Protein AF-A0A399ENE9-F1 (afdb_monomer_lite)

Organism: NCBI:txid1408545

pLDDT: mean 78.18, std 17.17, range [30.27, 96.94]

Secondary structure (DSSP, 8-state):
---------EEEE-HHHHHHHHHHHHHHHHHHH-THHHHHHHHHTHHHHHHHIIIIIT-SS-SSHHHHHHHHHSS---STHHHHHHHHHHHHHHHHHHTT--SHHHHHHHHHHHHHHHH-S---SS------TTGGGTT--------PPP-TTTS-HHHHHHHHHHHHHHHHHHHHHHHHHHHHHTT-EEEE--TTHHHHHHHHHIIIII---HHHHHHHTT--S-HHHHHHHHHHHHHHHTPPPPPPP-S----

Radius of gyration: 25.2 Å; chains: 1; bounding box: 56×44×81 Å

Foldseek 3Di:
DDPPPPDQDWDWADLVRVLLVLVLLLQQLCVVQPLVLLVLLVVFQLVLVVVCVVVVNPPDQPLFPVSLVCVLVVVPDPDPSNVSSVSNVVRLCVSCVQQLNNDRVSSSQSSVQSVVCVVPVDDPSGRPSPPDPPPVVQLPPPQDQDADDDDCVVDPPVRSVVVSVVSVVVSVVVSVVVSVVSSVVVVIDTDGDDPCSSVLSNLQSCCRGVVAQLVCSCVVVVDPDDSVVSVVSNVVSCVSNVGDTRDRDPDDPDD

Structure (mmCIF, N/CA/C/O backbone):
data_AF-A0A399ENE9-F1
#
_entry.id   AF-A0A399ENE9-F1
#
loop_
_atom_site.group_PDB
_atom_site.id
_atom_site.type_symbol
_atom_site.label_atom_id
_atom_site.label_alt_id
_atom_site.label_comp_id
_atom_site.label_asym_id
_atom_site.label_entity_id
_atom_site.label_seq_id
_atom_site.pdbx_PDB_ins_code
_atom_site.Cartn_x
_atom_site.Cartn_y
_atom_site.Cartn_z
_atom_site.occupancy
_atom_site.B_iso_or_equiv
_atom_site.auth_seq_id
_atom_site.auth_comp_id
_atom_site.auth_asym_id
_atom_site.auth_atom_id
_atom_site.pdbx_PDB_model_num
ATOM 1 N N . MET A 1 1 ? -15.897 9.174 38.036 1.00 35.62 1 MET A N 1
ATOM 2 C CA . MET A 1 1 ? -15.958 8.832 36.597 1.00 35.62 1 MET A CA 1
ATOM 3 C C . MET A 1 1 ? -15.229 9.908 35.808 1.00 35.62 1 MET A C 1
ATOM 5 O O . MET A 1 1 ? -15.828 10.887 35.384 1.00 35.62 1 MET A O 1
ATOM 9 N N . THR A 1 2 ? -13.914 9.778 35.685 1.00 31.39 2 THR A N 1
ATOM 10 C CA . THR A 1 2 ? -13.073 10.656 34.869 1.00 31.39 2 THR A CA 1
ATOM 11 C C . THR A 1 2 ? -13.193 10.212 33.415 1.00 31.39 2 THR A C 1
ATOM 13 O O . THR A 1 2 ? -12.829 9.092 33.069 1.00 31.39 2 THR A O 1
ATOM 16 N N . ARG A 1 3 ? -13.761 11.073 32.562 1.00 30.27 3 ARG A N 1
ATOM 17 C CA . ARG A 1 3 ? -13.701 10.910 31.106 1.00 30.27 3 ARG A CA 1
ATOM 18 C C . ARG A 1 3 ? -12.241 11.060 30.691 1.00 30.27 3 ARG A C 1
ATOM 20 O O . ARG A 1 3 ? -11.749 12.179 30.576 1.00 30.27 3 ARG A O 1
ATOM 27 N N . THR A 1 4 ? -11.554 9.946 30.479 1.00 35.44 4 THR A N 1
ATOM 28 C CA . THR A 1 4 ? -10.280 9.923 29.763 1.00 35.44 4 THR A CA 1
ATOM 29 C C . THR A 1 4 ? -10.587 10.330 28.326 1.00 35.44 4 THR A C 1
ATOM 31 O O . THR A 1 4 ? -11.070 9.530 27.526 1.00 35.44 4 THR A O 1
ATOM 34 N N . GLY A 1 5 ? -10.430 11.618 28.023 1.00 32.81 5 GLY A N 1
ATOM 35 C CA . GLY A 1 5 ? -10.500 12.106 26.655 1.00 32.81 5 GLY A CA 1
ATOM 36 C C . GLY A 1 5 ? -9.392 11.423 25.871 1.00 32.81 5 GLY A C 1
ATOM 37 O O . GLY A 1 5 ? -8.219 11.689 26.116 1.00 32.81 5 GLY A O 1
ATOM 38 N N . PHE A 1 6 ? -9.754 10.509 24.972 1.00 35.31 6 PHE A N 1
ATOM 39 C CA . PHE A 1 6 ? -8.814 9.963 24.004 1.00 35.31 6 PHE A CA 1
ATOM 40 C C . PHE A 1 6 ? -8.241 11.142 23.215 1.00 35.31 6 PHE A C 1
ATOM 42 O O . PHE A 1 6 ? -8.937 11.751 22.401 1.00 35.31 6 PHE A O 1
ATOM 49 N N . GLN A 1 7 ? -6.987 11.503 23.498 1.00 39.53 7 GLN A N 1
ATOM 50 C CA . GLN A 1 7 ? -6.256 12.455 22.678 1.00 39.53 7 GLN A CA 1
ATOM 51 C C . GLN A 1 7 ? -6.223 11.893 21.261 1.00 39.53 7 GLN A C 1
ATOM 53 O O . GLN A 1 7 ? -5.762 10.776 21.016 1.00 39.53 7 GLN A O 1
ATOM 58 N N . LYS A 1 8 ? -6.781 12.660 20.327 1.00 44.75 8 LYS A N 1
ATOM 59 C CA . LYS A 1 8 ? -6.751 12.348 18.906 1.00 44.75 8 LYS A CA 1
ATOM 60 C C . LYS A 1 8 ? -5.281 12.325 18.489 1.00 44.75 8 LYS A C 1
ATOM 62 O O . LYS A 1 8 ? -4.649 13.372 18.421 1.00 44.75 8 LYS A O 1
ATOM 67 N N . VAL A 1 9 ? -4.729 11.134 18.273 1.00 50.59 9 VAL A N 1
ATOM 68 C CA . VAL A 1 9 ? -3.363 10.985 17.763 1.00 50.59 9 VAL A CA 1
ATOM 69 C C . VAL A 1 9 ? -3.364 11.481 16.320 1.00 50.59 9 VAL A C 1
ATOM 71 O O . VAL A 1 9 ? -4.002 10.876 15.453 1.00 50.59 9 VAL A O 1
ATOM 74 N N . LEU A 1 10 ? -2.708 12.617 16.095 1.00 55.81 10 LEU A N 1
ATOM 75 C CA . LEU A 1 10 ? -2.522 13.226 14.783 1.00 55.81 10 LEU A CA 1
ATOM 76 C C . LEU A 1 10 ? -1.146 12.830 14.251 1.00 55.81 10 LEU A C 1
ATOM 78 O O . LEU A 1 10 ? -0.161 12.848 14.988 1.00 55.81 10 LEU A O 1
ATOM 82 N N . LEU A 1 11 ? -1.095 12.432 12.984 1.00 64.19 11 LEU A N 1
ATOM 83 C CA . LEU A 1 11 ? 0.145 12.090 12.292 1.00 64.19 11 LEU A CA 1
ATOM 84 C C . LEU A 1 11 ? 0.458 13.187 11.280 1.00 64.19 11 LEU A C 1
ATOM 86 O O . LEU A 1 11 ? -0.435 13.612 10.555 1.00 64.19 11 LEU A O 1
ATOM 90 N N . LEU A 1 12 ? 1.714 13.621 11.213 1.00 63.16 12 LEU A N 1
ATOM 91 C CA . LEU A 1 12 ? 2.173 14.567 10.197 1.00 63.16 12 LEU A CA 1
ATOM 92 C C . LEU A 1 12 ? 2.539 13.793 8.929 1.00 63.16 12 LEU A C 1
ATOM 94 O O . LEU A 1 12 ? 3.400 12.912 8.975 1.00 63.16 12 LEU A O 1
ATOM 98 N N . ARG A 1 13 ? 1.857 14.075 7.815 1.00 66.00 13 ARG A N 1
ATOM 99 C CA . ARG A 1 13 ? 2.072 13.400 6.522 1.00 66.00 13 ARG A CA 1
ATOM 100 C C . ARG A 1 13 ? 1.979 14.390 5.365 1.00 66.00 13 ARG A C 1
ATOM 102 O O . ARG A 1 13 ? 1.155 15.303 5.404 1.00 66.00 13 ARG A O 1
ATOM 109 N N . SER A 1 14 ? 2.790 14.200 4.324 1.00 71.50 14 SER A N 1
ATOM 110 C CA . SER A 1 14 ? 2.565 14.866 3.037 1.00 71.50 14 SER A CA 1
ATOM 111 C C . SER A 1 14 ? 1.434 14.153 2.274 1.00 71.50 14 SER A C 1
ATOM 113 O O . SER A 1 14 ? 1.162 12.974 2.539 1.00 71.50 14 SER A O 1
ATOM 115 N N . PRO A 1 15 ? 0.765 14.822 1.317 1.00 71.44 15 PRO A N 1
ATOM 116 C CA . PRO A 1 15 ? -0.216 14.172 0.444 1.00 71.44 15 PRO A CA 1
ATOM 117 C C . PRO A 1 15 ? 0.347 12.948 -0.295 1.00 71.44 15 PRO A C 1
ATOM 119 O O . PRO A 1 15 ? -0.322 11.916 -0.368 1.00 71.44 15 PRO A O 1
ATOM 122 N N . ASP A 1 16 ? 1.593 13.033 -0.762 1.00 73.69 16 ASP A N 1
ATOM 123 C CA . ASP A 1 16 ? 2.265 11.931 -1.456 1.00 73.69 16 ASP A CA 1
ATOM 124 C C . ASP A 1 16 ? 2.538 10.761 -0.505 1.00 73.69 16 ASP A C 1
ATOM 126 O O . ASP A 1 16 ? 2.224 9.616 -0.824 1.00 73.69 16 ASP A O 1
ATOM 130 N N . GLN A 1 17 ? 3.002 11.042 0.721 1.00 72.31 17 GLN A N 1
ATOM 131 C CA . GLN A 1 17 ? 3.203 10.028 1.761 1.00 72.31 17 GLN A CA 1
ATOM 132 C C . GLN A 1 17 ? 1.898 9.305 2.089 1.00 72.31 17 GLN A C 1
ATOM 134 O O . GLN A 1 17 ? 1.872 8.082 2.225 1.00 72.31 17 GLN A O 1
ATOM 139 N N . ARG A 1 18 ? 0.796 10.051 2.212 1.00 80.56 18 ARG A N 1
ATOM 140 C CA . ARG A 1 18 ? -0.513 9.454 2.462 1.00 80.56 18 ARG A CA 1
ATOM 141 C C . ARG A 1 18 ? -0.888 8.490 1.345 1.00 80.56 18 ARG A C 1
ATOM 143 O O . ARG A 1 18 ? -1.319 7.382 1.652 1.00 80.56 18 ARG A O 1
ATOM 150 N N . LYS A 1 19 ? -0.731 8.894 0.084 1.00 82.94 19 LYS A N 1
ATOM 151 C CA . LYS A 1 19 ? -1.067 8.052 -1.068 1.00 82.94 19 LYS A CA 1
ATOM 152 C C . LYS A 1 19 ? -0.213 6.781 -1.093 1.00 82.94 19 LYS A C 1
ATOM 154 O O . LYS A 1 19 ? -0.767 5.695 -1.244 1.00 82.94 19 LYS A O 1
ATOM 159 N N . THR A 1 20 ? 1.094 6.898 -0.863 1.00 81.19 20 THR A N 1
ATOM 160 C CA . THR A 1 20 ? 2.029 5.763 -0.774 1.00 81.19 20 THR A CA 1
ATOM 161 C C . THR A 1 20 ? 1.654 4.797 0.350 1.00 81.19 20 THR A C 1
ATOM 163 O O . THR A 1 20 ? 1.576 3.588 0.127 1.00 81.19 20 THR A O 1
ATOM 166 N N . ASP A 1 21 ? 1.355 5.306 1.548 1.00 81.19 21 ASP A N 1
ATOM 167 C CA . ASP A 1 21 ? 0.888 4.482 2.667 1.00 81.19 21 ASP A CA 1
ATOM 168 C C . ASP A 1 21 ? -0.413 3.748 2.310 1.00 81.19 21 ASP A C 1
ATOM 170 O O . ASP A 1 21 ? -0.572 2.569 2.609 1.00 81.19 21 ASP A O 1
ATOM 174 N N . THR A 1 22 ? -1.347 4.428 1.645 1.00 89.12 22 THR A N 1
ATOM 175 C CA . THR A 1 22 ? -2.623 3.847 1.213 1.00 89.12 22 THR A CA 1
ATOM 176 C C . THR A 1 22 ? -2.413 2.738 0.170 1.00 89.12 22 THR A C 1
ATOM 178 O O . THR A 1 22 ? -3.054 1.695 0.270 1.00 89.12 22 THR A O 1
ATOM 181 N N . TRP A 1 23 ? -1.479 2.899 -0.775 1.00 90.19 23 TRP A N 1
ATOM 182 C CA . TRP A 1 23 ? -1.072 1.826 -1.698 1.00 90.19 23 TRP A CA 1
ATOM 183 C C . TRP A 1 23 ? -0.402 0.651 -0.980 1.00 90.19 23 TRP A C 1
ATOM 185 O O . TRP A 1 23 ? -0.658 -0.501 -1.314 1.00 90.19 23 TRP A O 1
ATOM 195 N N . THR A 1 24 ? 0.414 0.928 0.037 1.00 86.44 24 THR A N 1
ATOM 196 C CA . THR A 1 24 ? 1.086 -0.111 0.833 1.00 86.44 24 THR A CA 1
ATOM 197 C C . THR A 1 24 ? 0.061 -0.972 1.573 1.00 86.44 24 THR A C 1
ATOM 199 O O . THR A 1 24 ? 0.136 -2.198 1.548 1.00 86.44 24 THR A O 1
ATOM 202 N N . GLU A 1 25 ? -0.939 -0.341 2.192 1.00 89.25 25 GLU A N 1
ATOM 203 C CA . GLU A 1 25 ? -2.038 -1.047 2.861 1.00 89.25 25 GLU A CA 1
ATOM 204 C C . GLU A 1 25 ? -2.920 -1.824 1.871 1.00 89.25 25 GLU A C 1
ATOM 206 O O . GLU A 1 25 ? -3.390 -2.910 2.206 1.00 89.25 25 GLU A O 1
ATOM 211 N N . LEU A 1 26 ? -3.103 -1.330 0.639 1.00 94.12 26 LEU A N 1
ATOM 212 C CA . LEU A 1 26 ? -3.784 -2.085 -0.418 1.00 94.12 26 LEU A CA 1
ATOM 213 C C . LEU A 1 26 ? -3.047 -3.396 -0.724 1.00 94.12 26 LEU A C 1
ATOM 215 O O . LEU A 1 26 ? -3.674 -4.450 -0.740 1.00 94.12 26 LEU A O 1
ATOM 219 N N . PHE A 1 27 ? -1.732 -3.352 -0.954 1.00 91.69 27 PHE A N 1
ATOM 220 C CA . PHE A 1 27 ? -0.953 -4.550 -1.294 1.00 91.69 27 PHE A CA 1
ATOM 221 C C . PHE A 1 27 ? -0.752 -5.506 -0.112 1.00 91.69 27 PHE A C 1
ATOM 223 O O . PHE A 1 27 ? -0.698 -6.722 -0.315 1.00 91.69 27 PHE A O 1
ATOM 230 N N . ARG A 1 28 ? -0.754 -4.994 1.127 1.00 89.56 28 ARG A N 1
ATOM 231 C CA . ARG A 1 28 ? -0.901 -5.842 2.318 1.00 89.56 28 ARG A CA 1
ATOM 232 C C . ARG A 1 28 ? -2.215 -6.623 2.260 1.00 89.56 28 ARG A C 1
ATOM 234 O O . ARG A 1 28 ? -2.192 -7.845 2.321 1.00 89.56 28 ARG A O 1
ATOM 241 N N . ALA A 1 29 ? -3.340 -5.938 2.046 1.00 93.25 29 ALA A N 1
ATOM 242 C CA . ALA A 1 29 ? -4.639 -6.599 1.934 1.00 93.25 29 ALA A CA 1
ATOM 243 C C . ALA A 1 29 ? -4.706 -7.577 0.742 1.00 93.25 29 ALA A C 1
ATOM 245 O O . ALA A 1 29 ? -5.332 -8.627 0.851 1.00 93.25 29 ALA A O 1
ATOM 246 N N . VAL A 1 30 ? -4.044 -7.281 -0.386 1.00 94.12 30 VAL A N 1
ATOM 247 C CA . VAL A 1 30 ? -3.908 -8.236 -1.505 1.00 94.12 30 VAL A CA 1
ATOM 248 C C . VAL A 1 30 ? -3.228 -9.524 -1.045 1.00 94.12 30 VAL A C 1
ATOM 250 O O . VAL A 1 30 ? -3.753 -10.593 -1.337 1.00 94.12 30 VAL A O 1
ATOM 253 N N . SER A 1 31 ? -2.124 -9.426 -0.302 1.00 90.62 31 SER A N 1
ATOM 254 C CA . SER A 1 31 ? -1.403 -10.597 0.224 1.00 90.62 31 SER A CA 1
ATOM 255 C C . SER A 1 31 ? -2.292 -11.435 1.147 1.00 90.62 31 SER A C 1
ATOM 257 O O . SER A 1 31 ? -2.362 -12.650 1.010 1.00 90.62 31 SER A O 1
ATOM 259 N N . GLU A 1 32 ? -3.051 -10.773 2.023 1.00 90.12 32 GLU A N 1
ATOM 260 C CA . GLU A 1 32 ? -3.884 -11.439 3.029 1.00 90.12 32 GLU A CA 1
ATOM 261 C C . GLU A 1 32 ? -5.110 -12.157 2.443 1.00 90.12 32 GLU A C 1
ATOM 263 O O . GLU A 1 32 ? -5.429 -13.270 2.860 1.00 90.12 32 GLU A O 1
ATOM 268 N N . VAL A 1 33 ? -5.839 -11.531 1.509 1.00 93.56 33 VAL A N 1
ATOM 269 C CA . VAL A 1 33 ? -7.149 -12.054 1.060 1.00 93.56 33 VAL A CA 1
ATOM 270 C C . VAL A 1 33 ? -7.212 -12.468 -0.407 1.00 93.56 33 VAL A C 1
ATOM 272 O O . VAL A 1 33 ? -8.208 -13.056 -0.841 1.00 93.56 33 VAL A O 1
ATOM 275 N N . CYS A 1 34 ? -6.195 -12.143 -1.203 1.00 94.19 34 CYS A N 1
ATOM 276 C CA . CYS A 1 34 ? -6.101 -12.487 -2.624 1.00 94.19 34 CYS A CA 1
ATOM 277 C C . CYS A 1 34 ? -4.658 -12.872 -3.017 1.00 94.19 34 CYS A C 1
ATOM 279 O O . CYS A 1 34 ? -4.132 -12.296 -3.977 1.00 94.19 34 CYS A O 1
ATOM 281 N N . PRO A 1 35 ? -4.006 -13.828 -2.320 1.00 93.69 35 PRO A N 1
ATOM 282 C CA . PRO A 1 35 ? -2.613 -14.194 -2.593 1.00 93.69 35 PRO A CA 1
ATOM 283 C C . PRO A 1 35 ? -2.405 -14.656 -4.040 1.00 93.69 35 PRO A C 1
ATOM 285 O O . PRO A 1 35 ? -1.348 -14.419 -4.624 1.00 93.69 35 PRO A O 1
ATOM 288 N N . GLU A 1 36 ? -3.446 -15.188 -4.690 1.00 94.69 36 GLU A N 1
ATOM 289 C CA . GLU A 1 36 ? -3.366 -1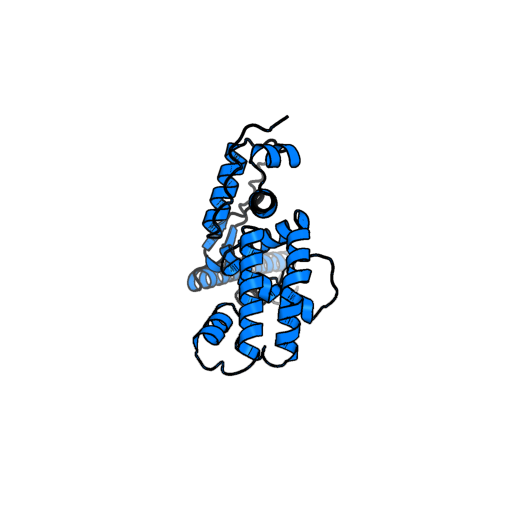5.611 -6.086 1.00 94.69 36 GLU A CA 1
ATOM 290 C C . GLU A 1 36 ? -3.039 -14.461 -7.068 1.00 94.69 36 GLU A C 1
ATOM 292 O O . GLU A 1 36 ? -2.574 -14.702 -8.181 1.00 94.69 36 GLU A O 1
ATOM 297 N N . VAL A 1 37 ? -3.262 -13.199 -6.674 1.00 95.25 37 VAL A N 1
ATOM 298 C CA . VAL A 1 37 ? -2.848 -12.008 -7.441 1.00 95.25 37 VAL A CA 1
ATOM 299 C C . VAL A 1 37 ? -1.323 -11.924 -7.513 1.00 95.25 37 VAL A C 1
ATOM 301 O O . VAL A 1 37 ? -0.764 -11.574 -8.558 1.00 95.25 37 VAL A O 1
ATOM 304 N N . ILE A 1 38 ? -0.661 -12.239 -6.397 1.00 92.69 38 ILE A N 1
ATOM 305 C CA . ILE A 1 38 ? 0.794 -12.230 -6.233 1.00 92.69 38 ILE A CA 1
ATOM 306 C C . ILE A 1 38 ? 1.389 -13.453 -6.917 1.00 92.69 38 ILE A C 1
ATOM 308 O O . ILE A 1 38 ? 2.352 -13.317 -7.669 1.00 92.69 38 ILE A O 1
ATOM 312 N N . GLU A 1 39 ? 0.782 -14.626 -6.734 1.00 92.88 39 GLU A N 1
ATOM 313 C CA . GLU A 1 39 ? 1.171 -15.854 -7.435 1.00 92.88 39 GLU A CA 1
ATOM 314 C C . GLU A 1 39 ? 1.129 -15.663 -8.957 1.00 92.88 39 GLU A C 1
ATOM 316 O O . GLU A 1 39 ? 2.075 -16.018 -9.657 1.00 92.88 39 GLU A O 1
ATOM 321 N N . ASP A 1 40 ? 0.069 -15.043 -9.485 1.00 95.38 40 ASP A N 1
ATOM 322 C CA . ASP A 1 40 ? -0.070 -14.753 -10.915 1.00 95.38 40 ASP A CA 1
ATOM 323 C C . ASP A 1 40 ? 1.024 -13.792 -11.408 1.00 95.38 40 ASP A C 1
ATOM 325 O O . ASP A 1 40 ? 1.599 -14.002 -12.481 1.00 95.38 40 ASP A O 1
ATOM 329 N N . LEU A 1 41 ? 1.366 -12.776 -10.606 1.00 94.38 41 LEU A N 1
ATOM 330 C CA . LEU A 1 41 ? 2.448 -11.834 -10.897 1.00 94.38 41 LEU A CA 1
ATOM 331 C C . LEU A 1 41 ? 3.820 -12.537 -10.915 1.00 94.38 41 LEU A C 1
ATOM 333 O O . LEU A 1 41 ? 4.582 -12.393 -11.880 1.00 94.38 41 LEU A O 1
ATOM 337 N N . LYS A 1 42 ? 4.108 -13.344 -9.884 1.00 92.25 42 LYS A N 1
ATOM 338 C CA . LYS A 1 42 ? 5.328 -14.159 -9.743 1.00 92.25 42 LYS A CA 1
ATOM 339 C C . LYS A 1 42 ? 5.455 -15.204 -10.852 1.00 92.25 42 LYS A C 1
ATOM 341 O O . LYS A 1 42 ? 6.558 -15.462 -11.320 1.00 92.25 42 LYS A O 1
ATOM 346 N N . ALA A 1 43 ? 4.350 -15.794 -11.300 1.00 93.56 43 ALA A N 1
ATOM 347 C CA . ALA A 1 43 ? 4.365 -16.842 -12.316 1.00 93.56 43 ALA A CA 1
ATOM 348 C C . ALA A 1 43 ? 4.477 -16.291 -13.744 1.00 93.56 43 ALA A C 1
ATOM 350 O O . ALA A 1 43 ? 5.126 -16.904 -14.592 1.00 93.56 43 ALA A O 1
ATOM 351 N N . ARG A 1 44 ? 3.828 -15.157 -14.044 1.00 93.56 44 ARG A N 1
ATOM 352 C CA . ARG A 1 44 ? 3.676 -14.671 -15.429 1.00 93.56 44 ARG A CA 1
ATOM 353 C C . ARG A 1 44 ? 4.583 -13.511 -15.802 1.00 93.56 44 ARG A C 1
ATOM 355 O O . ARG A 1 44 ? 4.872 -13.354 -16.985 1.00 93.56 44 ARG A O 1
ATOM 362 N N . VAL A 1 45 ? 4.972 -12.683 -14.835 1.00 93.25 45 VAL A N 1
ATOM 363 C CA . VAL A 1 45 ? 5.637 -11.398 -15.101 1.00 93.25 45 VAL A CA 1
ATOM 364 C C . VAL A 1 45 ? 7.055 -11.400 -14.543 1.00 93.25 45 VAL A C 1
ATOM 366 O O . VAL A 1 45 ? 8.003 -11.109 -15.270 1.00 93.25 45 VAL A O 1
ATOM 369 N N . PHE A 1 46 ? 7.231 -11.824 -13.291 1.00 91.31 46 PHE A N 1
ATOM 370 C CA . PHE A 1 46 ? 8.544 -11.845 -12.639 1.00 91.31 46 PHE A CA 1
ATOM 371 C C . PHE A 1 46 ? 9.638 -12.636 -13.396 1.00 91.31 46 PHE A C 1
ATOM 373 O O . PHE A 1 46 ? 10.767 -12.146 -13.471 1.00 91.31 46 PHE A O 1
ATOM 380 N N . PRO A 1 47 ? 9.370 -13.792 -14.045 1.00 91.19 47 PRO A N 1
ATOM 381 C CA . PRO A 1 47 ? 10.406 -14.507 -14.789 1.00 91.19 47 PRO A CA 1
ATOM 382 C C . PRO A 1 47 ? 10.929 -13.706 -15.987 1.00 91.19 47 PRO A C 1
ATOM 384 O O . PRO A 1 47 ? 12.097 -13.838 -16.345 1.00 91.19 47 PRO A O 1
ATOM 387 N N . LEU A 1 48 ? 10.089 -12.859 -16.595 1.00 87.94 48 LEU A N 1
ATOM 388 C CA . LEU A 1 48 ? 10.488 -11.962 -17.682 1.00 87.94 48 LEU A CA 1
ATOM 389 C C . LEU A 1 48 ? 11.408 -10.860 -17.161 1.00 87.94 48 LEU A C 1
ATOM 391 O O . LEU A 1 48 ? 12.474 -10.644 -17.734 1.00 87.94 48 LEU A O 1
ATOM 395 N N . TYR A 1 49 ? 11.034 -10.243 -16.036 1.00 86.75 49 TYR A N 1
ATOM 396 C CA . TYR A 1 49 ? 11.864 -9.255 -15.348 1.00 86.75 49 TYR A CA 1
ATOM 397 C C . TYR A 1 49 ? 13.251 -9.818 -15.022 1.00 86.75 49 TYR A C 1
ATOM 399 O O . TYR A 1 49 ? 14.259 -9.229 -15.401 1.00 86.75 49 TYR A O 1
ATOM 407 N N . ARG A 1 50 ? 13.316 -11.008 -14.410 1.00 85.94 50 ARG A N 1
ATOM 408 C CA . ARG A 1 50 ? 14.587 -11.642 -14.033 1.00 85.94 50 ARG A CA 1
ATOM 409 C C . ARG A 1 50 ? 15.487 -11.922 -15.239 1.00 85.94 50 ARG A C 1
ATOM 411 O O . ARG A 1 50 ? 16.692 -11.707 -15.163 1.00 85.94 50 ARG A O 1
ATOM 418 N N . ARG A 1 51 ? 14.916 -12.374 -16.366 1.00 83.44 51 ARG A N 1
ATOM 419 C CA . ARG A 1 51 ? 15.678 -12.574 -17.615 1.00 83.44 51 ARG A CA 1
ATOM 420 C C . ARG A 1 51 ? 16.294 -11.267 -18.120 1.00 83.44 51 ARG A C 1
ATOM 422 O O . ARG A 1 51 ? 17.452 -11.274 -18.522 1.00 83.44 51 ARG A O 1
ATOM 429 N N . LEU A 1 52 ? 15.536 -10.171 -18.084 1.00 79.00 52 LEU A N 1
ATOM 430 C CA . LEU A 1 52 ? 16.000 -8.852 -18.521 1.00 79.00 52 LEU A CA 1
ATOM 431 C C . LEU A 1 52 ? 17.071 -8.280 -17.584 1.00 79.00 52 LEU A C 1
ATOM 433 O O . LEU A 1 52 ? 18.078 -7.759 -18.062 1.00 79.00 52 LEU A O 1
ATOM 437 N N . ASN A 1 53 ? 16.903 -8.429 -16.267 1.00 75.06 53 ASN A N 1
ATOM 438 C CA . ASN A 1 53 ? 17.886 -7.941 -15.304 1.00 75.06 53 ASN A CA 1
ATOM 439 C C . ASN A 1 53 ? 19.225 -8.691 -15.417 1.00 75.06 53 ASN A C 1
ATOM 441 O O . ASN A 1 53 ? 20.280 -8.066 -15.518 1.00 75.06 53 ASN A O 1
ATOM 445 N N . TRP A 1 54 ? 19.196 -10.026 -15.517 1.00 61.00 54 TRP A N 1
ATOM 446 C CA . TRP A 1 54 ? 20.402 -10.843 -15.722 1.00 61.00 54 TRP A CA 1
ATOM 447 C C . TRP A 1 54 ? 21.124 -10.577 -17.043 1.00 61.00 54 TRP A C 1
ATOM 449 O O . TRP A 1 54 ? 22.338 -10.754 -17.114 1.00 61.00 54 TRP A O 1
ATOM 459 N N . ALA A 1 55 ? 20.413 -10.129 -18.079 1.00 62.12 55 ALA A N 1
ATOM 460 C CA . ALA A 1 55 ? 21.024 -9.732 -19.345 1.00 62.12 55 ALA A CA 1
ATOM 461 C C . ALA A 1 55 ? 21.795 -8.396 -19.255 1.00 62.12 55 ALA A C 1
ATOM 463 O O . ALA A 1 55 ? 22.309 -7.925 -20.266 1.00 62.12 55 ALA A O 1
ATOM 464 N N . GLY A 1 56 ? 21.865 -7.762 -18.075 1.00 61.62 56 GLY A N 1
ATOM 465 C CA . GLY A 1 56 ? 22.491 -6.449 -17.889 1.00 61.62 56 GLY A CA 1
ATOM 466 C C . GLY A 1 56 ? 21.678 -5.300 -18.489 1.00 61.62 56 GLY A C 1
ATOM 467 O O . GLY A 1 56 ? 22.122 -4.156 -18.473 1.00 61.62 56 GLY A O 1
ATOM 468 N N . LEU A 1 57 ? 20.475 -5.595 -18.990 1.00 59.38 57 LEU A N 1
ATOM 469 C CA . LEU A 1 57 ? 19.549 -4.624 -19.572 1.00 59.38 57 LEU A CA 1
ATOM 470 C C . LEU A 1 57 ? 18.748 -3.878 -18.495 1.00 59.38 57 LEU A C 1
ATOM 472 O O . LEU A 1 57 ? 18.092 -2.893 -18.801 1.00 59.38 57 LEU A O 1
ATOM 476 N N . GLY A 1 58 ? 18.807 -4.328 -17.235 1.00 53.53 58 GLY A N 1
ATOM 477 C CA . GLY A 1 58 ? 18.173 -3.691 -16.074 1.00 53.53 58 GLY A CA 1
ATOM 478 C C . GLY A 1 58 ? 19.024 -2.619 -15.378 1.00 53.53 58 GLY A C 1
ATOM 479 O O . GLY A 1 58 ? 18.721 -2.247 -14.246 1.00 53.53 58 GLY A O 1
ATOM 480 N N . GLY A 1 59 ? 20.108 -2.151 -16.008 1.00 45.44 59 GLY A N 1
ATOM 481 C CA . GLY A 1 59 ? 21.054 -1.209 -15.408 1.00 45.44 59 GLY A CA 1
ATOM 482 C C . GLY A 1 59 ? 20.453 0.169 -15.098 1.00 45.44 59 GLY A C 1
ATOM 483 O O . GLY A 1 59 ? 20.085 0.889 -16.015 1.00 45.44 59 GLY A O 1
ATOM 484 N N . ALA A 1 60 ? 20.422 0.502 -13.803 1.00 44.56 60 ALA A N 1
ATOM 485 C CA . ALA A 1 60 ? 20.421 1.809 -13.116 1.00 44.56 60 ALA A CA 1
ATOM 486 C C . ALA A 1 60 ? 19.441 2.946 -13.504 1.00 44.56 60 ALA A C 1
ATOM 488 O O . ALA A 1 60 ? 19.159 3.763 -12.635 1.00 44.56 60 ALA A O 1
ATOM 489 N N . ASP A 1 61 ? 18.903 3.013 -14.723 1.00 51.28 61 ASP A N 1
ATOM 490 C CA . ASP A 1 61 ? 18.007 4.103 -15.164 1.00 51.28 61 ASP A CA 1
ATOM 491 C C . ASP A 1 61 ? 16.555 3.648 -15.403 1.00 51.28 61 ASP A C 1
ATOM 493 O O . ASP A 1 61 ? 15.660 4.453 -15.662 1.00 51.28 61 ASP A O 1
ATOM 497 N N . TYR A 1 62 ? 16.272 2.354 -15.245 1.00 56.69 62 TYR A N 1
ATOM 498 C CA . TYR A 1 62 ? 14.933 1.773 -15.399 1.00 56.69 62 TYR A CA 1
ATOM 499 C C . TYR A 1 62 ? 14.246 1.528 -14.048 1.00 56.69 62 TYR A C 1
ATOM 501 O O . TYR A 1 62 ? 13.567 0.519 -13.832 1.00 56.69 62 TYR A O 1
ATOM 509 N N . ASP A 1 63 ? 14.457 2.458 -13.120 1.00 56.84 63 ASP A N 1
ATOM 510 C CA . ASP A 1 63 ? 14.078 2.353 -11.707 1.00 56.84 63 ASP A CA 1
ATOM 511 C C . ASP A 1 63 ? 12.580 2.551 -11.443 1.00 56.84 63 ASP A C 1
ATOM 513 O O . ASP A 1 63 ? 12.101 2.342 -10.328 1.00 56.84 63 ASP A O 1
ATOM 517 N N . ASN A 1 64 ? 11.817 2.921 -12.469 1.00 61.38 64 ASN A N 1
ATOM 518 C CA . ASN A 1 64 ? 10.375 3.110 -12.399 1.00 61.38 64 ASN A CA 1
ATOM 519 C C . ASN A 1 64 ? 9.722 2.924 -13.782 1.00 61.38 64 ASN A C 1
ATOM 521 O O . ASN A 1 64 ? 10.391 2.801 -14.809 1.00 61.38 64 ASN A O 1
ATOM 525 N N . LEU A 1 65 ? 8.386 2.921 -13.808 1.00 63.00 65 LEU A N 1
ATOM 526 C CA . LEU A 1 65 ? 7.593 2.766 -15.031 1.00 63.00 65 LEU A CA 1
ATOM 527 C C . LEU A 1 65 ? 7.926 3.830 -16.099 1.00 63.00 65 LEU A C 1
ATOM 529 O O . LEU A 1 65 ? 7.799 3.553 -17.290 1.00 63.00 65 LEU A O 1
ATOM 533 N N . GLU A 1 66 ? 8.338 5.036 -15.693 1.00 63.38 66 GLU A N 1
ATOM 534 C CA . GLU A 1 66 ? 8.701 6.124 -16.610 1.00 63.38 66 GLU A CA 1
ATOM 535 C C . GLU A 1 66 ? 10.026 5.863 -17.316 1.00 63.38 66 GLU A C 1
ATOM 537 O O . GLU A 1 66 ? 10.059 5.993 -18.537 1.00 63.38 66 GLU A O 1
ATOM 542 N N . GLY A 1 67 ? 11.054 5.400 -16.598 1.00 64.62 67 GLY A N 1
ATOM 543 C CA . GLY A 1 67 ? 12.324 4.984 -17.195 1.00 64.62 67 GLY A CA 1
ATOM 544 C C . GLY A 1 67 ? 12.119 3.881 -18.233 1.00 64.62 67 GLY A C 1
ATOM 545 O O . GLY A 1 67 ? 12.665 3.948 -19.329 1.00 64.62 67 GLY A O 1
ATOM 546 N N . TRP A 1 68 ? 11.234 2.915 -17.959 1.00 63.69 68 TRP A N 1
ATOM 547 C CA . TRP A 1 68 ? 10.853 1.882 -18.936 1.00 63.69 68 TRP A CA 1
ATOM 548 C C . TRP A 1 68 ? 10.063 2.443 -20.123 1.00 63.69 68 TRP A C 1
ATOM 550 O O . TRP A 1 68 ? 10.325 2.094 -21.272 1.00 63.69 68 TRP A O 1
ATOM 560 N N . ALA A 1 69 ? 9.087 3.318 -19.872 1.00 63.09 69 ALA A N 1
ATOM 561 C CA . ALA A 1 69 ? 8.304 3.941 -20.934 1.00 63.09 69 ALA A CA 1
ATOM 562 C C . ALA A 1 69 ? 9.160 4.854 -21.822 1.00 63.09 69 ALA A C 1
ATOM 564 O O . ALA A 1 69 ? 8.822 5.061 -22.985 1.00 63.09 69 ALA A O 1
ATOM 565 N N . GLU A 1 70 ? 10.218 5.448 -21.281 1.00 65.06 70 GLU A N 1
ATOM 566 C CA . GLU A 1 70 ? 11.212 6.231 -22.010 1.00 65.06 70 GLU A CA 1
ATOM 567 C C . GLU A 1 70 ? 12.169 5.331 -22.797 1.00 65.06 70 GLU A C 1
ATOM 569 O O . GLU A 1 70 ? 12.384 5.589 -23.980 1.00 65.06 70 GLU A O 1
ATOM 574 N N . ALA A 1 71 ? 12.609 4.206 -22.218 1.00 61.66 71 ALA A N 1
ATOM 575 C CA . ALA A 1 71 ? 13.332 3.150 -22.933 1.00 61.66 71 ALA A CA 1
ATOM 576 C C . ALA A 1 71 ? 12.583 2.733 -24.203 1.00 61.66 71 ALA A C 1
ATOM 578 O O . ALA A 1 71 ? 13.128 2.806 -25.299 1.00 61.66 71 ALA A O 1
ATOM 579 N N . ILE A 1 72 ? 11.295 2.395 -24.053 1.00 61.91 72 ILE A N 1
ATOM 580 C CA . ILE A 1 72 ? 10.403 1.969 -25.141 1.00 61.91 72 ILE A CA 1
ATOM 581 C C . ILE A 1 72 ? 10.210 3.076 -26.191 1.00 61.91 72 ILE A C 1
ATOM 583 O O . ILE A 1 72 ? 10.056 2.778 -27.372 1.00 61.91 72 ILE A O 1
ATOM 587 N N . ARG A 1 73 ? 10.181 4.351 -25.778 1.00 59.56 73 ARG A N 1
ATOM 588 C CA . ARG A 1 73 ? 9.905 5.499 -26.663 1.00 59.56 73 ARG A CA 1
ATOM 589 C C . ARG A 1 73 ? 11.136 6.058 -27.376 1.00 59.56 73 ARG A C 1
ATOM 591 O O . ARG A 1 73 ? 10.958 6.773 -28.354 1.00 59.56 73 ARG A O 1
ATOM 598 N N . SER A 1 74 ? 12.344 5.817 -26.875 1.00 54.53 74 SER A N 1
ATOM 599 C CA . SER A 1 74 ? 13.528 6.590 -27.275 1.00 54.53 74 SER A CA 1
ATOM 600 C C . SER A 1 74 ? 14.215 6.162 -28.581 1.00 54.53 74 SER A C 1
ATOM 602 O O . SER A 1 74 ? 15.264 6.718 -28.883 1.00 54.53 74 SER A O 1
ATOM 604 N N . ASP A 1 75 ? 13.677 5.227 -29.378 1.00 50.69 75 ASP A N 1
ATOM 605 C CA . ASP A 1 75 ? 14.304 4.712 -30.625 1.00 50.69 75 ASP A CA 1
ATOM 606 C C . ASP A 1 75 ? 15.764 4.200 -30.466 1.00 50.69 75 ASP A C 1
ATOM 608 O O . ASP A 1 75 ? 16.382 3.759 -31.430 1.00 50.69 75 ASP A O 1
ATOM 612 N N . LEU A 1 76 ? 16.317 4.173 -29.244 1.00 48.12 76 LEU A N 1
ATOM 613 C CA . LEU A 1 76 ? 17.621 3.591 -28.881 1.00 48.12 76 LEU A CA 1
ATOM 614 C C . LEU A 1 76 ? 17.589 2.053 -28.808 1.00 48.12 76 LEU A C 1
ATOM 616 O O . LEU A 1 76 ? 18.580 1.405 -28.470 1.00 48.12 76 LEU A O 1
ATOM 620 N N . LEU A 1 77 ? 16.439 1.478 -29.132 1.00 50.28 77 LEU A N 1
ATOM 621 C CA . LEU A 1 77 ? 16.110 0.068 -29.107 1.00 50.28 77 LEU A CA 1
ATOM 622 C C . LEU A 1 77 ? 16.141 -0.441 -30.562 1.00 50.28 77 LEU A C 1
ATOM 624 O O . LEU A 1 77 ? 15.233 -0.205 -31.356 1.00 50.28 77 LEU A O 1
ATOM 628 N N . HIS A 1 78 ? 17.281 -1.024 -30.945 1.00 47.62 78 HIS A N 1
ATOM 629 C CA . HIS A 1 78 ? 17.544 -1.605 -32.270 1.00 47.62 78 HIS A CA 1
ATOM 630 C C . HIS A 1 78 ? 17.971 -3.084 -32.170 1.00 47.62 78 HIS A C 1
ATOM 632 O O . HIS A 1 78 ? 18.718 -3.580 -33.017 1.00 47.62 78 HIS A O 1
ATOM 638 N N . THR A 1 79 ? 17.564 -3.804 -31.119 1.00 54.72 79 THR A N 1
ATOM 639 C CA . THR A 1 79 ? 18.050 -5.175 -30.845 1.00 54.72 79 THR A CA 1
ATOM 640 C C . THR A 1 79 ? 16.943 -6.104 -30.337 1.00 54.72 79 THR A C 1
ATOM 642 O O . THR A 1 79 ? 15.885 -5.656 -29.925 1.00 54.72 79 THR A O 1
ATOM 645 N N . ASP A 1 80 ? 17.186 -7.419 -30.292 1.00 56.16 80 ASP A N 1
ATOM 646 C CA . ASP A 1 80 ? 16.251 -8.422 -29.731 1.00 56.16 80 ASP A CA 1
ATOM 647 C C . ASP A 1 80 ? 15.768 -8.116 -28.288 1.00 56.16 80 ASP A C 1
ATOM 649 O O . ASP A 1 80 ? 14.776 -8.679 -27.816 1.00 56.16 80 ASP A O 1
ATOM 653 N N . CYS A 1 81 ? 16.438 -7.195 -27.589 1.00 58.06 81 CYS A N 1
ATOM 654 C CA . CYS A 1 81 ? 16.049 -6.647 -26.289 1.00 58.06 81 CYS A CA 1
ATOM 655 C C . CYS A 1 81 ? 14.674 -5.950 -26.312 1.00 58.06 81 CYS A C 1
ATOM 657 O O . CYS A 1 81 ? 13.953 -5.980 -25.311 1.00 58.06 81 CYS A O 1
ATOM 659 N N . ASP A 1 82 ? 14.281 -5.382 -27.453 1.00 68.12 82 ASP A N 1
ATOM 660 C CA . ASP A 1 82 ? 13.074 -4.567 -27.619 1.00 68.12 82 ASP A CA 1
ATOM 661 C C . ASP A 1 82 ? 11.813 -5.421 -27.440 1.00 68.12 82 ASP A C 1
ATOM 663 O O . ASP A 1 82 ? 10.870 -5.048 -26.738 1.00 68.12 82 ASP A O 1
ATOM 667 N N . GLY A 1 83 ? 11.826 -6.627 -28.017 1.00 76.00 83 GLY A N 1
ATOM 668 C CA . GLY A 1 83 ? 10.715 -7.570 -27.930 1.00 76.00 83 GLY A CA 1
ATOM 669 C C . GLY A 1 83 ? 10.486 -8.078 -26.508 1.00 76.00 83 GLY A C 1
ATOM 670 O O . GLY A 1 83 ? 9.342 -8.203 -26.078 1.00 76.00 83 GLY A O 1
ATOM 671 N N . ALA A 1 84 ? 11.557 -8.326 -25.751 1.00 78.25 84 ALA A N 1
ATOM 672 C CA . ALA A 1 84 ? 11.458 -8.821 -24.380 1.00 78.25 84 ALA A CA 1
ATOM 673 C C . ALA A 1 84 ? 10.983 -7.736 -23.394 1.00 78.25 84 ALA A C 1
ATOM 675 O O . ALA A 1 84 ? 10.200 -8.031 -22.487 1.00 78.25 84 ALA A O 1
ATOM 676 N N . ILE A 1 85 ? 11.408 -6.481 -23.586 1.00 77.06 85 ILE A N 1
ATOM 677 C CA . ILE A 1 85 ? 10.935 -5.325 -22.808 1.00 77.06 85 ILE A CA 1
ATOM 678 C C . ILE A 1 85 ? 9.443 -5.078 -23.063 1.00 77.06 85 ILE A C 1
ATOM 680 O O . ILE A 1 85 ? 8.669 -4.943 -22.110 1.00 77.06 85 ILE A O 1
ATOM 684 N N . LEU A 1 86 ? 9.026 -5.077 -24.333 1.00 80.00 86 LEU A N 1
ATOM 685 C CA . LEU A 1 86 ? 7.618 -4.951 -24.713 1.00 80.00 86 LEU A CA 1
ATOM 686 C C . LEU A 1 86 ? 6.781 -6.119 -24.177 1.00 80.00 86 LEU A C 1
ATOM 688 O O . LEU A 1 86 ? 5.696 -5.894 -23.646 1.00 80.00 86 LEU A O 1
ATOM 692 N N . GLU A 1 87 ? 7.300 -7.350 -24.231 1.00 86.88 87 GLU A N 1
ATOM 693 C CA . GLU A 1 87 ? 6.622 -8.518 -23.660 1.00 86.88 87 GLU A CA 1
ATOM 694 C C . GLU A 1 87 ? 6.397 -8.349 -22.150 1.00 86.88 87 GLU A C 1
ATOM 696 O O . GLU A 1 87 ? 5.287 -8.585 -21.668 1.00 86.88 87 GLU A O 1
ATOM 701 N N . LEU A 1 88 ? 7.413 -7.918 -21.392 1.00 86.81 88 LEU A N 1
ATOM 702 C CA . LEU A 1 88 ? 7.261 -7.658 -19.958 1.00 86.81 88 LEU A CA 1
ATOM 703 C C . LEU A 1 88 ? 6.199 -6.580 -19.699 1.00 86.81 88 LEU A C 1
ATOM 705 O O . LEU A 1 88 ? 5.326 -6.784 -18.850 1.00 86.81 88 LEU A O 1
ATOM 709 N N . TYR A 1 89 ? 6.250 -5.466 -20.436 1.00 85.38 89 TYR A N 1
ATOM 710 C CA . TYR A 1 89 ? 5.276 -4.379 -20.321 1.00 85.38 89 TYR A CA 1
ATOM 711 C C . TYR A 1 89 ? 3.849 -4.879 -20.572 1.00 85.38 89 TYR A C 1
ATOM 713 O O . TYR A 1 89 ? 2.969 -4.704 -19.727 1.00 85.38 89 TYR A O 1
ATOM 721 N N . ASP A 1 90 ? 3.619 -5.581 -21.680 1.00 88.69 90 ASP A N 1
ATOM 722 C CA . ASP A 1 90 ? 2.305 -6.113 -22.037 1.00 88.69 90 ASP A CA 1
ATOM 723 C C . ASP A 1 90 ? 1.782 -7.100 -20.992 1.00 88.69 90 ASP A C 1
ATOM 725 O O . ASP A 1 90 ? 0.597 -7.072 -20.641 1.00 88.69 90 ASP A O 1
ATOM 729 N N . LYS A 1 91 ? 2.652 -7.956 -20.448 1.00 93.62 91 LYS A N 1
ATOM 730 C CA . LYS A 1 91 ? 2.286 -8.925 -19.404 1.00 93.62 91 LYS A CA 1
ATOM 731 C C . LYS A 1 91 ? 1.945 -8.240 -18.089 1.00 93.62 91 LYS A C 1
ATOM 733 O O . LYS A 1 91 ? 0.969 -8.639 -17.452 1.00 93.62 91 LYS A O 1
ATOM 738 N N . LEU A 1 92 ? 2.677 -7.195 -17.710 1.00 91.75 92 LEU A N 1
ATOM 739 C CA . LEU A 1 92 ? 2.384 -6.397 -16.520 1.00 91.75 92 LEU A CA 1
ATOM 740 C C . LEU A 1 92 ? 1.057 -5.636 -16.668 1.00 91.75 92 LEU A C 1
ATOM 742 O O . LEU A 1 92 ? 0.211 -5.675 -15.773 1.00 91.75 92 LEU A O 1
ATOM 746 N N . MET A 1 93 ? 0.818 -5.022 -17.829 1.00 91.06 93 MET A N 1
ATOM 747 C CA . MET A 1 93 ? -0.449 -4.350 -18.136 1.00 91.06 93 MET A CA 1
ATOM 748 C C . MET A 1 93 ? -1.620 -5.342 -18.165 1.00 91.06 93 MET A C 1
ATOM 750 O O . MET A 1 93 ? -2.708 -5.044 -17.666 1.00 91.06 93 MET A O 1
ATOM 754 N N . ALA A 1 94 ? -1.420 -6.534 -18.732 1.00 94.94 94 ALA A N 1
ATOM 755 C CA . ALA A 1 94 ? -2.420 -7.598 -18.743 1.00 94.94 94 ALA A CA 1
ATOM 756 C C . ALA A 1 94 ? -2.733 -8.104 -17.328 1.00 94.94 94 ALA A C 1
ATOM 758 O O . ALA A 1 94 ? -3.908 -8.303 -17.010 1.00 94.94 94 ALA A O 1
ATOM 759 N N . TRP A 1 95 ? -1.721 -8.255 -16.470 1.00 96.38 95 TRP A N 1
ATOM 760 C CA . TRP A 1 95 ? -1.893 -8.582 -15.053 1.00 96.38 95 TRP A CA 1
ATOM 761 C C . TRP A 1 95 ? -2.722 -7.511 -14.328 1.00 96.38 95 TRP A C 1
ATOM 763 O O . TRP A 1 95 ? -3.754 -7.833 -13.735 1.00 96.38 95 TRP A O 1
ATOM 773 N N . GLY A 1 96 ? -2.368 -6.228 -14.461 1.00 94.94 96 GLY A N 1
ATOM 774 C CA . GLY A 1 96 ? -3.116 -5.138 -13.822 1.00 94.94 96 GLY A CA 1
ATOM 775 C C . GLY A 1 96 ? -4.567 -5.065 -14.299 1.00 94.94 96 GLY A C 1
ATOM 776 O O . GLY A 1 96 ? -5.485 -4.880 -13.499 1.00 94.94 96 GLY A O 1
ATOM 777 N N . LYS A 1 97 ? -4.815 -5.285 -15.596 1.00 95.00 97 LYS A N 1
ATOM 778 C CA . LYS A 1 97 ? -6.179 -5.374 -16.146 1.00 95.00 97 LYS A CA 1
ATOM 779 C C . LYS A 1 97 ? -6.953 -6.564 -15.582 1.00 95.00 97 LYS A C 1
ATOM 781 O O . LYS A 1 97 ? -8.113 -6.400 -15.208 1.00 95.00 97 LYS A O 1
ATOM 786 N N . ARG A 1 98 ? -6.331 -7.745 -15.506 1.00 95.62 98 ARG A N 1
ATOM 787 C CA . ARG A 1 98 ? -6.949 -8.979 -14.991 1.00 95.62 98 ARG A CA 1
ATOM 788 C C . ARG A 1 98 ? -7.454 -8.800 -13.560 1.00 95.62 98 ARG A C 1
ATOM 790 O O . ARG A 1 98 ? -8.577 -9.206 -13.263 1.00 95.62 98 ARG A O 1
ATOM 797 N N . TRP A 1 99 ? -6.657 -8.155 -12.713 1.00 96.12 99 TRP A N 1
ATOM 798 C CA . TRP A 1 99 ? -6.944 -7.982 -11.286 1.00 96.12 99 TRP A CA 1
ATOM 799 C C . TRP A 1 99 ? -7.587 -6.637 -10.928 1.00 96.12 99 TRP A C 1
ATOM 801 O O . TRP A 1 99 ? -7.790 -6.352 -9.753 1.00 96.12 99 TRP A O 1
ATOM 811 N N . TRP A 1 100 ? -7.947 -5.818 -11.924 1.00 96.06 100 TRP A N 1
ATOM 812 C CA . TRP A 1 100 ? -8.496 -4.468 -11.719 1.00 96.06 100 TRP A CA 1
ATOM 813 C C . TRP A 1 100 ? -7.582 -3.536 -10.902 1.00 96.06 100 TRP A C 1
ATOM 815 O O . TRP A 1 100 ? -8.040 -2.640 -10.197 1.00 96.06 100 TRP A O 1
ATOM 825 N N . LEU A 1 101 ? -6.274 -3.711 -11.073 1.00 94.69 101 LEU A N 1
ATOM 826 C CA . LEU A 1 101 ? -5.201 -2.894 -10.507 1.00 94.69 101 LEU A CA 1
ATOM 827 C C . LEU A 1 101 ? -4.468 -2.102 -11.605 1.00 94.69 101 LEU A C 1
ATOM 829 O O . LEU A 1 101 ? -3.272 -1.859 -11.508 1.00 94.69 101 LEU A O 1
ATOM 833 N N . HIS A 1 102 ? -5.158 -1.725 -12.687 1.00 90.88 102 HIS A N 1
ATOM 834 C CA . HIS A 1 102 ? -4.547 -1.019 -13.816 1.00 90.88 102 HIS A CA 1
ATOM 835 C C . HIS A 1 102 ? -4.300 0.461 -13.483 1.00 90.88 102 HIS A C 1
ATOM 837 O O . HIS A 1 102 ? -5.045 1.355 -13.877 1.00 90.88 102 HIS A O 1
ATOM 843 N N . HIS A 1 103 ? -3.245 0.722 -12.724 1.00 89.94 103 HIS A N 1
ATOM 844 C CA . HIS A 1 103 ? -2.849 2.055 -12.295 1.00 89.94 103 HIS A CA 1
ATOM 845 C C . HIS A 1 103 ? -1.326 2.147 -12.262 1.00 89.94 103 HIS A C 1
ATOM 847 O O . HIS A 1 103 ? -0.663 1.158 -11.951 1.00 89.94 103 HIS A O 1
ATOM 853 N N . ARG A 1 104 ? -0.772 3.329 -12.553 1.00 86.25 104 ARG A N 1
ATOM 854 C CA . ARG A 1 104 ? 0.681 3.554 -12.595 1.00 86.25 104 ARG A CA 1
ATOM 855 C C . ARG A 1 104 ? 1.371 3.054 -11.321 1.00 86.25 104 ARG A C 1
ATOM 857 O O . ARG A 1 104 ? 2.274 2.234 -11.398 1.00 86.25 104 ARG A O 1
ATOM 864 N N . GLU A 1 105 ? 0.883 3.481 -10.166 1.00 85.88 105 GLU A N 1
ATOM 865 C CA . GLU A 1 105 ? 1.429 3.142 -8.852 1.00 85.88 105 GLU A CA 1
ATOM 866 C C . GLU A 1 105 ? 1.355 1.640 -8.559 1.00 85.88 105 GLU A C 1
ATOM 868 O O . GLU A 1 105 ? 2.248 1.104 -7.915 1.00 85.88 105 GLU A O 1
ATOM 873 N N . ALA A 1 106 ? 0.339 0.929 -9.059 1.00 89.44 106 ALA A N 1
ATOM 874 C CA . ALA A 1 106 ? 0.271 -0.522 -8.906 1.00 89.44 106 ALA A CA 1
ATOM 875 C C . ALA A 1 106 ? 1.400 -1.223 -9.680 1.00 89.44 106 ALA A C 1
ATOM 877 O O . ALA A 1 106 ? 1.980 -2.194 -9.196 1.00 89.44 106 ALA A O 1
ATOM 878 N N . TYR A 1 107 ? 1.738 -0.709 -10.864 1.00 88.44 107 TYR A N 1
ATOM 879 C CA . TYR A 1 107 ? 2.863 -1.203 -11.654 1.00 88.44 107 TYR A CA 1
ATOM 880 C C . TYR A 1 107 ? 4.204 -0.844 -11.017 1.00 88.44 107 TYR A C 1
ATOM 882 O O . TYR A 1 107 ? 5.080 -1.697 -10.940 1.00 88.44 107 TYR A O 1
ATOM 890 N N . GLU A 1 108 ? 4.359 0.379 -10.506 1.00 82.44 108 GLU A N 1
ATOM 891 C CA . GLU A 1 108 ? 5.561 0.784 -9.764 1.00 82.44 108 GLU A CA 1
ATOM 892 C C . GLU A 1 108 ? 5.782 -0.112 -8.540 1.00 82.44 108 GLU A C 1
ATOM 894 O O . GLU A 1 108 ? 6.882 -0.620 -8.340 1.00 82.44 108 GLU A O 1
ATOM 899 N N . GLN A 1 109 ? 4.732 -0.388 -7.765 1.00 84.31 109 GLN A N 1
ATOM 900 C CA . GLN A 1 109 ? 4.796 -1.323 -6.639 1.00 84.31 109 GLN A CA 1
ATOM 901 C C . GLN A 1 109 ? 5.182 -2.740 -7.087 1.00 84.31 109 GLN A C 1
ATOM 903 O O . GLN A 1 109 ? 5.944 -3.406 -6.391 1.00 84.31 109 GLN A O 1
ATOM 908 N N . ALA A 1 110 ? 4.704 -3.207 -8.246 1.00 88.19 110 ALA A N 1
ATOM 909 C CA . ALA A 1 110 ? 5.099 -4.508 -8.791 1.00 88.19 110 ALA A CA 1
ATOM 910 C C . ALA A 1 110 ? 6.602 -4.557 -9.123 1.00 88.19 110 ALA A C 1
ATOM 912 O O . ALA A 1 110 ? 7.263 -5.546 -8.818 1.00 88.19 110 ALA A O 1
ATOM 913 N N . PHE A 1 111 ? 7.168 -3.478 -9.675 1.00 82.56 111 PHE A N 1
ATOM 914 C CA . PHE A 1 111 ? 8.612 -3.372 -9.919 1.00 82.56 111 PHE A CA 1
ATOM 915 C C . PHE A 1 111 ? 9.429 -3.397 -8.629 1.00 82.56 111 PHE A C 1
ATOM 917 O O . PHE A 1 111 ? 10.429 -4.112 -8.540 1.00 82.56 111 PHE A O 1
ATOM 924 N N . TRP A 1 112 ? 8.981 -2.661 -7.615 1.00 80.00 112 TRP A N 1
ATOM 925 C CA . TRP A 1 112 ? 9.568 -2.722 -6.280 1.00 80.00 112 TRP A CA 1
ATOM 926 C C . TRP A 1 112 ? 9.533 -4.145 -5.715 1.00 80.00 112 TRP A C 1
ATOM 928 O O . TRP A 1 112 ? 10.531 -4.615 -5.165 1.00 80.00 112 TRP A O 1
ATOM 938 N N . ALA A 1 113 ? 8.423 -4.858 -5.923 1.00 84.69 113 ALA A N 1
ATOM 939 C CA . ALA A 1 113 ? 8.300 -6.246 -5.510 1.00 84.69 113 ALA A CA 1
ATOM 940 C C . ALA A 1 113 ? 9.266 -7.177 -6.249 1.00 84.69 113 ALA A C 1
ATOM 942 O O . ALA A 1 113 ? 9.904 -8.011 -5.611 1.00 84.69 113 ALA A O 1
ATOM 943 N N . PHE A 1 114 ? 9.458 -6.992 -7.557 1.00 86.19 114 PHE A N 1
ATOM 944 C CA . PHE A 1 114 ? 10.428 -7.771 -8.327 1.00 86.19 114 PHE A CA 1
ATOM 945 C C . PHE A 1 114 ? 11.856 -7.628 -7.798 1.00 86.19 114 PHE A C 1
ATOM 947 O O . PHE A 1 114 ? 12.536 -8.638 -7.631 1.00 86.19 114 PHE A O 1
ATOM 954 N N . ARG A 1 115 ? 12.295 -6.404 -7.477 1.00 79.31 115 ARG A N 1
ATOM 955 C CA . ARG A 1 115 ? 13.625 -6.165 -6.886 1.00 79.31 115 ARG A CA 1
ATOM 956 C C . ARG A 1 115 ? 13.791 -6.903 -5.566 1.00 79.31 115 ARG A C 1
ATOM 958 O O . ARG A 1 115 ? 14.794 -7.575 -5.342 1.00 79.31 115 ARG A O 1
ATOM 965 N N . ALA A 1 116 ? 12.794 -6.790 -4.695 1.00 80.00 116 ALA A N 1
ATOM 966 C CA . ALA A 1 116 ? 12.822 -7.463 -3.406 1.00 80.00 116 ALA A CA 1
ATOM 967 C C . ALA A 1 116 ? 12.873 -8.993 -3.564 1.00 80.00 116 ALA A C 1
ATOM 969 O O . ALA A 1 116 ? 13.710 -9.630 -2.931 1.00 80.00 116 ALA A O 1
ATOM 970 N N . TRP A 1 117 ? 12.059 -9.573 -4.452 1.00 84.62 117 TRP A N 1
ATOM 971 C CA . TRP A 1 117 ? 12.081 -11.013 -4.742 1.00 84.62 117 TRP A CA 1
ATOM 972 C C . TRP A 1 117 ? 13.367 -11.481 -5.428 1.00 84.62 117 TRP A C 1
ATOM 974 O O . TRP A 1 117 ? 13.728 -12.646 -5.323 1.00 84.62 117 TRP A O 1
ATOM 984 N N . GLU A 1 118 ? 14.073 -10.618 -6.152 1.00 82.44 118 GLU A N 1
ATOM 985 C CA . GLU A 1 118 ? 15.365 -10.976 -6.736 1.00 82.44 118 GLU A CA 1
ATOM 986 C C . GLU A 1 118 ? 16.478 -11.036 -5.684 1.00 82.44 118 GLU A C 1
ATOM 988 O O . GLU A 1 118 ? 17.292 -11.960 -5.699 1.00 82.44 118 GLU A O 1
ATOM 993 N N . HIS A 1 119 ? 16.501 -10.080 -4.751 1.00 76.44 119 HIS A N 1
ATOM 994 C CA . HIS A 1 119 ? 17.485 -10.041 -3.664 1.00 76.44 119 HIS A CA 1
ATOM 995 C C . HIS A 1 119 ? 17.200 -11.053 -2.550 1.00 76.44 119 HIS A C 1
ATOM 997 O O . HIS A 1 119 ? 18.125 -11.491 -1.866 1.00 76.44 119 HIS A O 1
ATOM 1003 N N . ALA A 1 120 ? 15.938 -11.432 -2.384 1.00 75.75 120 ALA A N 1
ATOM 1004 C CA . ALA A 1 120 ? 15.479 -12.456 -1.464 1.00 75.75 120 ALA A CA 1
ATOM 1005 C C . ALA A 1 120 ? 14.543 -13.409 -2.236 1.00 75.75 120 ALA A C 1
ATOM 1007 O O . ALA A 1 120 ? 13.327 -13.233 -2.197 1.00 75.75 120 ALA A O 1
ATOM 1008 N N . PRO A 1 121 ? 15.091 -14.390 -2.990 1.00 58.38 121 PRO A N 1
ATOM 1009 C CA . PRO A 1 121 ? 14.292 -15.345 -3.770 1.00 58.38 121 PRO A CA 1
ATOM 1010 C C . PRO A 1 121 ? 13.429 -16.265 -2.903 1.00 58.38 121 PRO A C 1
ATOM 1012 O O . PRO A 1 121 ? 12.503 -16.891 -3.415 1.00 58.38 121 PRO A O 1
ATOM 1015 N N . GLU A 1 122 ? 13.701 -16.300 -1.601 1.00 65.38 122 GLU A N 1
ATOM 1016 C CA . GLU A 1 122 ? 12.725 -16.672 -0.583 1.00 65.38 122 GLU A CA 1
ATOM 1017 C C . GLU A 1 122 ? 12.331 -15.394 0.166 1.00 65.38 122 GLU A C 1
ATOM 1019 O O . GLU A 1 122 ? 13.209 -14.675 0.652 1.00 65.38 122 GLU A O 1
ATOM 1024 N N . PRO A 1 123 ? 11.032 -15.069 0.230 1.00 53.22 123 PRO A N 1
ATOM 1025 C CA . PRO A 1 123 ? 10.347 -15.249 1.509 1.00 53.22 123 PRO A CA 1
ATOM 1026 C C . PRO A 1 123 ? 8.884 -15.684 1.297 1.00 53.22 123 PRO A C 1
ATOM 1028 O O . PRO A 1 123 ? 8.476 -15.931 0.165 1.00 53.22 123 PRO A O 1
ATOM 1031 N N . GLU A 1 124 ? 8.122 -15.820 2.383 1.00 57.81 124 GLU A N 1
ATOM 1032 C CA . GLU A 1 124 ? 6.660 -16.012 2.447 1.00 57.81 124 GLU A CA 1
ATOM 1033 C C . GLU A 1 124 ? 5.901 -15.396 1.244 1.00 57.81 124 GLU A C 1
ATOM 1035 O O . GLU A 1 124 ? 6.341 -14.394 0.678 1.00 57.81 124 GLU A O 1
ATOM 1040 N N . ASP A 1 125 ? 4.771 -15.988 0.829 1.00 56.78 125 ASP A N 1
ATOM 1041 C CA . ASP A 1 125 ? 3.946 -15.635 -0.353 1.00 56.78 125 ASP A CA 1
ATOM 1042 C C . ASP A 1 125 ? 3.381 -14.189 -0.391 1.00 56.78 125 ASP A C 1
ATOM 1044 O O . ASP A 1 125 ? 2.483 -13.864 -1.168 1.00 56.78 125 ASP A O 1
ATOM 1048 N N . ASP A 1 126 ? 3.974 -13.290 0.381 1.00 67.44 126 ASP A N 1
ATOM 1049 C CA . ASP A 1 126 ? 3.572 -11.928 0.641 1.00 67.44 126 ASP A CA 1
ATOM 1050 C C . ASP A 1 126 ? 4.206 -10.909 -0.313 1.00 67.44 126 ASP A C 1
ATOM 1052 O O . ASP A 1 126 ? 5.299 -11.065 -0.881 1.00 67.44 126 ASP A O 1
ATOM 1056 N N . TRP A 1 127 ? 3.492 -9.796 -0.472 1.00 76.50 127 TRP A N 1
ATOM 1057 C CA . TRP A 1 127 ? 4.019 -8.604 -1.112 1.00 76.50 127 TRP A CA 1
ATOM 1058 C C . TRP A 1 127 ? 5.097 -7.995 -0.214 1.00 76.50 127 TRP A C 1
ATOM 1060 O O . TRP A 1 127 ? 4.822 -7.713 0.956 1.00 76.50 127 TRP A O 1
ATOM 1070 N N . PRO A 1 128 ? 6.307 -7.727 -0.725 1.00 68.75 128 PRO A N 1
ATOM 1071 C CA . PRO A 1 128 ? 7.347 -7.097 0.063 1.00 68.75 128 PRO A CA 1
ATOM 1072 C C . PRO A 1 128 ? 6.884 -5.680 0.387 1.00 68.75 128 PRO A C 1
ATOM 1074 O O . PRO A 1 128 ? 6.870 -4.782 -0.458 1.00 68.75 128 PRO A O 1
ATOM 1077 N N . LEU A 1 129 ? 6.456 -5.487 1.631 1.00 65.19 129 LEU A N 1
ATOM 1078 C CA . LEU A 1 129 ? 6.106 -4.182 2.163 1.00 65.19 129 LEU A CA 1
ATOM 1079 C C . LEU A 1 129 ? 7.416 -3.430 2.368 1.00 65.19 129 LEU A C 1
ATOM 1081 O O . LEU A 1 129 ? 7.952 -3.388 3.476 1.00 65.19 129 LEU A O 1
ATOM 1085 N N . LEU A 1 130 ? 7.964 -2.875 1.286 1.00 54.25 130 LEU A N 1
ATOM 1086 C CA . LEU A 1 130 ? 9.133 -2.009 1.337 1.00 54.25 130 LEU A CA 1
ATOM 1087 C C . LEU A 1 130 ? 8.734 -0.724 2.058 1.00 54.25 130 LEU A C 1
ATOM 1089 O O . LEU A 1 130 ? 8.314 0.281 1.491 1.00 54.25 130 LEU A O 1
ATOM 1093 N N . GLY A 1 131 ? 8.808 -0.809 3.379 1.00 46.34 131 GLY A N 1
ATOM 1094 C CA . GLY A 1 131 ? 8.556 0.286 4.273 1.00 46.34 131 GLY A CA 1
ATOM 1095 C C . GLY A 1 131 ? 9.719 1.266 4.240 1.00 46.34 131 GLY A C 1
ATOM 1096 O O . GLY A 1 131 ? 10.807 0.966 4.717 1.00 46.34 131 GLY A O 1
ATOM 1097 N N . ARG A 1 132 ? 9.411 2.501 3.842 1.00 49.75 132 ARG A N 1
ATOM 1098 C CA . ARG A 1 132 ? 9.830 3.690 4.602 1.00 49.75 132 ARG A CA 1
ATOM 1099 C C . ARG A 1 132 ? 11.344 3.979 4.665 1.00 49.75 132 ARG A C 1
ATOM 1101 O O . ARG A 1 132 ? 11.782 4.586 5.638 1.00 49.75 132 ARG A O 1
ATOM 1108 N N . GLY A 1 133 ? 12.137 3.600 3.664 1.00 41.03 133 GLY A N 1
ATOM 1109 C CA . GLY A 1 133 ? 13.591 3.831 3.680 1.00 41.03 133 GLY A CA 1
ATOM 1110 C C . GLY A 1 133 ? 14.000 5.309 3.770 1.00 41.03 133 GLY A C 1
ATOM 1111 O O . GLY A 1 133 ? 14.890 5.654 4.548 1.00 41.03 133 GLY A O 1
ATOM 1112 N N . ASP A 1 134 ? 13.303 6.198 3.058 1.00 41.28 134 ASP A N 1
ATOM 1113 C CA . ASP A 1 134 ? 13.858 7.538 2.819 1.00 41.28 134 ASP A CA 1
ATOM 1114 C C . ASP A 1 134 ? 13.267 8.657 3.687 1.00 41.28 134 ASP A C 1
ATOM 1116 O O . ASP A 1 134 ? 13.970 9.610 4.025 1.00 41.28 134 ASP A O 1
ATOM 1120 N N . PHE A 1 135 ? 12.024 8.535 4.164 1.00 41.97 135 PHE A N 1
ATOM 1121 C CA . PHE A 1 135 ? 11.371 9.639 4.889 1.00 41.97 135 PHE A CA 1
ATOM 1122 C C . PHE A 1 135 ? 11.567 9.644 6.410 1.00 41.97 135 PHE A C 1
ATOM 1124 O O . PHE A 1 135 ? 11.405 10.689 7.042 1.00 41.97 135 PHE A O 1
ATOM 1131 N N . PHE A 1 136 ? 12.004 8.539 7.028 1.00 43.44 136 PHE A N 1
ATOM 1132 C CA . PHE A 1 136 ? 12.349 8.555 8.460 1.00 43.44 136 PHE A CA 1
ATOM 1133 C C . PHE A 1 136 ? 13.531 9.483 8.788 1.00 43.44 136 PHE A C 1
ATOM 1135 O O . PHE A 1 136 ? 13.745 9.814 9.953 1.00 43.44 136 PHE A O 1
ATOM 1142 N N . ARG A 1 137 ? 14.290 9.950 7.790 1.00 45.44 137 ARG A N 1
ATOM 1143 C CA . ARG A 1 137 ? 15.409 10.876 8.015 1.00 45.44 137 ARG A CA 1
ATOM 1144 C C . ARG A 1 137 ? 14.980 12.305 8.338 1.00 45.44 137 ARG A C 1
ATOM 1146 O O . ARG A 1 137 ? 15.746 13.018 8.976 1.00 45.44 137 ARG A O 1
ATOM 1153 N N . VAL A 1 138 ? 13.770 12.710 7.963 1.00 44.62 138 VAL A N 1
ATOM 1154 C CA . VAL A 1 138 ? 13.313 14.098 8.117 1.00 44.62 138 VAL A CA 1
ATOM 1155 C C . VAL A 1 138 ? 13.033 14.479 9.579 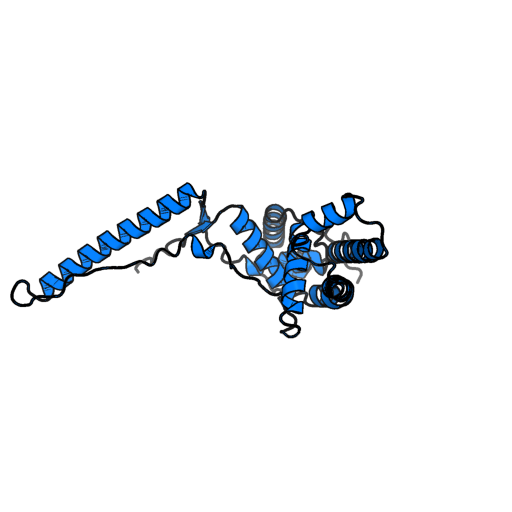1.00 44.62 138 VAL A C 1
ATOM 1157 O O . VAL A 1 138 ? 13.318 15.604 9.985 1.00 44.62 138 VAL A O 1
ATOM 1160 N N . LEU A 1 139 ? 12.518 13.551 10.396 1.00 49.66 139 LEU A N 1
ATOM 1161 C CA . LEU A 1 139 ? 12.076 13.845 11.771 1.00 49.66 139 LEU A CA 1
ATOM 1162 C C . LEU A 1 139 ? 12.937 13.207 12.871 1.00 49.66 139 LEU A C 1
ATOM 1164 O O . LEU A 1 139 ? 12.659 13.401 14.049 1.00 49.66 139 LEU A O 1
ATOM 1168 N N . ASN A 1 140 ? 14.014 12.502 12.518 1.00 50.25 140 ASN A N 1
ATOM 1169 C CA . ASN A 1 140 ? 14.930 11.867 13.474 1.00 50.25 140 ASN A CA 1
ATOM 1170 C C . ASN A 1 140 ? 15.940 12.851 14.101 1.00 50.25 140 ASN A C 1
ATOM 1172 O O . ASN A 1 140 ? 17.102 12.507 14.329 1.00 50.25 140 ASN A O 1
ATOM 1176 N N . ALA A 1 141 ? 15.522 14.077 14.419 1.00 58.78 141 ALA A N 1
ATOM 1177 C CA . ALA A 1 141 ? 16.266 14.848 15.406 1.00 58.78 141 ALA A CA 1
ATOM 1178 C C . ALA A 1 141 ? 16.058 14.144 16.751 1.00 58.78 141 ALA A C 1
ATOM 1180 O O . ALA A 1 141 ? 14.978 14.198 17.324 1.00 58.78 141 ALA A O 1
ATOM 1181 N N . ALA A 1 142 ? 17.055 13.400 17.228 1.00 65.00 142 ALA A N 1
ATOM 1182 C CA . ALA A 1 142 ? 16.939 12.738 18.520 1.00 65.00 142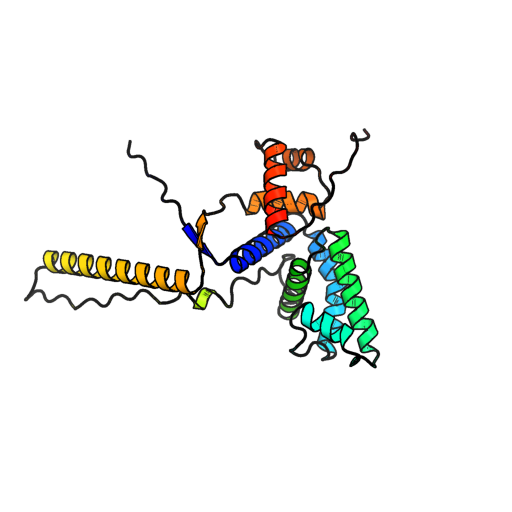 ALA A CA 1
ATOM 1183 C C . ALA A 1 142 ? 16.673 13.793 19.606 1.00 65.00 142 ALA A C 1
ATOM 1185 O O . ALA A 1 142 ? 17.459 14.730 19.756 1.00 65.00 142 ALA A O 1
ATOM 1186 N N . PHE A 1 143 ? 15.585 13.638 20.365 1.00 78.25 143 PHE A N 1
ATOM 1187 C CA . PHE A 1 143 ? 15.378 14.426 21.574 1.00 78.25 143 PHE A CA 1
ATOM 1188 C C . PHE A 1 143 ? 16.518 14.118 22.548 1.00 78.25 143 PHE A C 1
ATOM 1190 O O . PHE A 1 143 ? 16.715 12.964 22.936 1.00 78.25 143 PHE A O 1
ATOM 1197 N N . ARG A 1 144 ? 17.284 15.143 22.917 1.00 75.44 144 ARG A N 1
ATOM 1198 C CA . ARG A 1 144 ? 18.355 15.046 23.907 1.00 75.44 144 ARG A CA 1
ATOM 1199 C C . ARG A 1 144 ? 18.081 16.055 25.006 1.00 75.44 144 ARG A C 1
ATOM 1201 O O . ARG A 1 144 ? 17.841 17.225 24.720 1.00 75.44 144 ARG A O 1
ATOM 1208 N N . LEU A 1 145 ? 18.118 15.577 26.242 1.00 83.06 145 LEU A N 1
ATOM 1209 C CA . LEU A 1 145 ? 18.096 16.417 27.425 1.00 83.06 145 LEU A CA 1
ATOM 1210 C C . LEU A 1 145 ? 19.494 16.384 28.034 1.00 83.06 145 LEU A C 1
ATOM 1212 O O . LEU A 1 145 ? 19.969 15.319 28.425 1.00 83.06 145 LEU A O 1
ATOM 1216 N N . GLU A 1 146 ? 20.140 17.539 28.096 1.00 81.06 146 GLU A N 1
ATOM 1217 C CA . GLU A 1 146 ? 21.372 17.718 28.854 1.00 81.06 146 GLU A CA 1
ATOM 1218 C C . GLU A 1 146 ? 20.991 18.321 30.201 1.00 81.06 146 GLU A C 1
ATOM 1220 O O . GLU A 1 146 ? 20.462 19.428 30.257 1.00 81.06 146 GLU A O 1
ATOM 1225 N N . VAL A 1 147 ? 21.204 17.553 31.269 1.00 84.69 147 VAL A N 1
ATOM 1226 C CA . VAL A 1 147 ? 20.895 17.959 32.641 1.00 84.69 147 VAL A CA 1
ATOM 1227 C C . VAL A 1 147 ? 22.204 18.100 33.398 1.00 84.69 147 VAL A C 1
ATOM 1229 O O . VAL A 1 147 ? 23.024 17.182 33.386 1.00 84.69 147 VAL A O 1
ATOM 1232 N N . SER A 1 148 ? 22.393 19.228 34.075 1.00 83.81 148 SER A N 1
ATOM 1233 C CA . SER A 1 148 ? 23.536 19.430 34.971 1.00 83.81 148 SER A CA 1
ATOM 1234 C C . SER A 1 148 ? 23.525 18.424 36.124 1.00 83.81 148 SER A C 1
ATOM 1236 O O . SER A 1 148 ? 22.461 18.119 36.665 1.00 83.81 148 SER A O 1
ATOM 1238 N N . GLU A 1 149 ? 24.701 17.949 36.538 1.00 89.31 149 GLU A N 1
ATOM 1239 C CA . GLU A 1 149 ? 24.843 17.013 37.660 1.00 89.31 149 GLU A CA 1
ATOM 1240 C C . GLU A 1 149 ? 24.248 17.576 38.962 1.00 89.31 149 GLU A C 1
ATOM 1242 O O . GLU A 1 149 ? 24.328 18.778 39.233 1.00 89.31 149 GLU A O 1
ATOM 1247 N N . TRP A 1 150 ? 23.655 16.702 39.783 1.00 93.50 150 TRP A N 1
ATOM 1248 C CA . TRP A 1 150 ? 23.159 17.092 41.101 1.00 93.50 150 TRP A CA 1
ATOM 1249 C C . TRP A 1 150 ? 24.327 17.341 42.052 1.00 93.50 150 TRP A C 1
ATOM 1251 O O . TRP A 1 150 ? 25.149 16.452 42.284 1.00 93.50 150 TRP A O 1
ATOM 1261 N N . ASN A 1 151 ? 24.366 18.529 42.654 1.00 91.38 151 ASN A N 1
ATOM 1262 C CA . ASN A 1 151 ? 25.299 18.836 43.728 1.00 91.38 151 ASN A CA 1
ATOM 1263 C C . ASN A 1 151 ? 24.546 18.986 45.064 1.00 91.38 151 ASN A C 1
ATOM 1265 O O . ASN A 1 151 ? 23.934 20.033 45.297 1.00 91.38 151 ASN A O 1
ATOM 1269 N N . PRO A 1 152 ? 24.638 18.004 45.983 1.00 90.56 152 PRO A N 1
ATOM 1270 C CA . PRO A 1 152 ? 23.912 18.029 47.255 1.00 90.56 152 PRO A CA 1
ATOM 1271 C C . PRO A 1 152 ? 24.370 19.147 48.208 1.00 90.56 152 PRO A C 1
ATOM 1273 O O . PRO A 1 152 ? 23.721 19.392 49.222 1.00 90.56 152 PRO A O 1
ATOM 1276 N N . HIS A 1 153 ? 25.483 19.828 47.911 1.00 92.00 153 HIS A N 1
ATOM 1277 C CA . HIS A 1 153 ? 25.948 20.994 48.667 1.00 92.00 153 HIS A CA 1
ATOM 1278 C C . HIS A 1 153 ? 25.330 22.318 48.196 1.00 92.00 153 HIS A C 1
ATOM 1280 O O . HIS A 1 153 ? 25.453 23.315 48.905 1.00 92.00 153 HIS A O 1
ATOM 1286 N N . LEU A 1 154 ? 24.708 22.346 47.012 1.00 91.12 154 LEU A N 1
ATOM 1287 C CA . LEU A 1 154 ? 24.116 23.550 46.417 1.00 91.12 154 LEU A CA 1
ATOM 1288 C C . LEU A 1 154 ? 22.587 23.495 46.371 1.00 91.12 154 LEU A C 1
ATOM 1290 O O . LEU A 1 154 ? 21.950 24.541 46.449 1.00 91.12 154 LEU A O 1
ATOM 1294 N N . GLU A 1 155 ? 22.007 22.301 46.254 1.00 94.75 155 GLU A N 1
ATOM 1295 C CA . GLU A 1 155 ? 20.558 22.105 46.194 1.00 94.75 155 GLU A CA 1
ATOM 1296 C C . GLU A 1 155 ? 20.144 20.778 46.848 1.00 94.75 155 GLU A C 1
ATOM 1298 O O . GLU A 1 155 ? 20.863 19.773 46.795 1.00 94.75 155 GLU A O 1
ATOM 1303 N N . SER A 1 156 ? 18.958 20.755 47.454 1.00 95.88 156 SER A N 1
ATOM 1304 C CA . SER A 1 156 ? 18.336 19.521 47.937 1.00 95.88 156 SER A CA 1
ATOM 1305 C C . SER A 1 156 ? 17.876 18.629 46.778 1.00 95.88 156 SER A C 1
ATOM 1307 O O . SER A 1 156 ? 17.672 19.088 45.655 1.00 95.88 156 SER A O 1
ATOM 1309 N N . GLU A 1 157 ? 17.651 17.340 47.048 1.00 92.38 157 GLU A N 1
ATOM 1310 C CA . GLU A 1 157 ? 17.142 16.401 46.035 1.00 92.38 157 GLU A CA 1
ATOM 1311 C C . GLU A 1 157 ? 15.795 16.861 45.441 1.00 92.38 157 GLU A C 1
ATOM 1313 O O . GLU A 1 157 ? 15.555 16.728 44.241 1.00 92.38 157 GLU A O 1
ATOM 1318 N N . SER A 1 158 ? 14.915 17.429 46.269 1.00 93.50 158 SER A N 1
ATOM 1319 C CA . SER A 1 158 ? 13.614 17.942 45.826 1.00 93.50 158 SER A CA 1
ATOM 1320 C C . SER A 1 158 ? 13.756 19.138 44.883 1.00 93.50 158 SER A C 1
ATOM 1322 O O . SER A 1 158 ? 13.047 19.211 43.880 1.00 93.50 158 SER A O 1
ATOM 1324 N N . GLU A 1 159 ? 14.674 20.060 45.184 1.00 92.94 159 GLU A N 1
ATOM 1325 C CA . GLU A 1 159 ? 14.969 21.219 44.331 1.00 92.94 159 GLU A CA 1
ATOM 1326 C C . GLU A 1 159 ? 15.586 20.780 43.001 1.00 92.94 159 GLU A C 1
ATOM 1328 O O . GLU A 1 159 ? 15.125 21.223 41.947 1.00 92.94 159 GLU A O 1
ATOM 1333 N N . PHE A 1 160 ? 16.523 19.825 43.041 1.00 92.50 160 PHE A N 1
ATOM 1334 C CA . PHE A 1 160 ? 17.095 19.210 41.846 1.00 92.50 160 PHE A CA 1
ATOM 1335 C C . PHE A 1 160 ? 16.008 18.607 40.953 1.00 92.50 160 PHE A C 1
ATOM 1337 O O . PHE A 1 160 ? 15.907 18.955 39.779 1.00 92.50 160 PHE A O 1
ATOM 1344 N N . ARG A 1 161 ? 15.134 17.750 41.500 1.00 92.75 161 ARG A N 1
ATOM 1345 C CA . ARG A 1 161 ? 14.048 17.111 40.732 1.00 92.75 161 ARG A CA 1
ATOM 1346 C C . ARG A 1 161 ? 13.127 18.132 40.064 1.00 92.75 161 ARG A C 1
ATOM 1348 O O . ARG A 1 161 ? 12.834 17.991 38.880 1.00 92.75 161 ARG A O 1
ATOM 1355 N N . LEU A 1 162 ? 12.704 19.164 40.795 1.00 93.56 162 LEU A N 1
ATOM 1356 C CA . LEU A 1 162 ? 11.845 20.221 40.249 1.00 93.56 162 LEU A CA 1
ATOM 1357 C C . LEU A 1 162 ? 12.529 20.986 39.113 1.00 93.56 162 LEU A C 1
ATOM 1359 O O . LEU A 1 162 ? 11.893 21.282 38.100 1.00 93.56 162 LEU A O 1
ATOM 1363 N N . ARG A 1 163 ? 13.825 21.275 39.259 1.00 92.94 163 ARG A N 1
ATOM 1364 C CA . ARG A 1 163 ? 14.628 21.915 38.217 1.00 92.94 163 ARG A CA 1
ATOM 1365 C C . ARG A 1 163 ? 14.719 21.038 36.965 1.00 92.94 163 ARG A C 1
ATOM 1367 O O . ARG A 1 163 ? 14.411 21.519 35.878 1.00 92.94 163 ARG A O 1
ATOM 1374 N N . VAL A 1 164 ? 15.047 19.752 37.112 1.00 91.88 164 VAL A N 1
ATOM 1375 C CA . VAL A 1 164 ? 15.120 18.804 35.985 1.00 91.88 164 VAL A CA 1
ATOM 1376 C C . VAL A 1 164 ? 13.771 18.649 35.281 1.00 91.88 164 VAL A C 1
ATOM 1378 O O . VAL A 1 164 ? 13.719 18.618 34.054 1.00 91.88 164 VAL A O 1
ATOM 1381 N N . GLU A 1 165 ? 12.663 18.577 36.022 1.00 93.12 165 GLU A N 1
ATOM 1382 C CA . GLU A 1 165 ? 11.322 18.508 35.427 1.00 93.12 165 GLU A CA 1
ATOM 1383 C C . GLU A 1 165 ? 10.979 19.761 34.610 1.00 93.12 165 GLU A C 1
ATOM 1385 O O . GLU A 1 165 ? 10.367 19.654 33.541 1.00 93.12 165 GLU A O 1
ATOM 1390 N N . ALA A 1 166 ? 11.370 20.943 35.091 1.00 88.94 166 ALA A N 1
ATOM 1391 C CA . ALA A 1 166 ? 11.194 22.193 34.362 1.00 88.94 166 ALA A CA 1
ATOM 1392 C C . ALA A 1 166 ? 12.050 22.223 33.084 1.00 88.94 166 ALA A C 1
ATOM 1394 O O . ALA A 1 166 ? 11.516 22.497 32.007 1.00 88.94 166 ALA A O 1
ATOM 1395 N N . GLU A 1 167 ? 13.333 21.858 33.183 1.00 90.25 167 GLU A N 1
ATOM 1396 C CA . GLU A 1 167 ? 14.257 21.755 32.043 1.00 90.25 167 GLU A CA 1
ATOM 1397 C C . GLU A 1 167 ? 13.753 20.750 30.996 1.00 90.25 167 GLU A C 1
ATOM 1399 O O . GLU A 1 167 ? 13.754 21.040 29.797 1.00 90.25 167 GLU A O 1
ATOM 1404 N N . TYR A 1 168 ? 13.251 19.591 31.434 1.00 89.88 168 TYR A N 1
ATOM 1405 C CA . TYR A 1 168 ? 12.654 18.586 30.556 1.00 89.88 168 TYR A CA 1
ATOM 1406 C C . TYR A 1 168 ? 11.437 19.130 29.813 1.00 89.88 168 TYR A C 1
ATOM 1408 O O . TYR A 1 168 ? 11.332 18.949 28.599 1.00 89.88 168 TYR A O 1
ATOM 1416 N N . ARG A 1 169 ? 10.519 19.800 30.519 1.00 90.50 169 ARG A N 1
ATOM 1417 C CA . ARG A 1 169 ? 9.308 20.357 29.907 1.00 90.50 169 ARG A CA 1
ATOM 1418 C C . ARG A 1 169 ? 9.655 21.400 28.851 1.00 90.50 169 ARG A C 1
ATOM 1420 O O . ARG A 1 169 ? 9.137 21.324 27.741 1.00 90.50 169 ARG A O 1
ATOM 1427 N N . GLU A 1 170 ? 10.570 22.312 29.163 1.00 87.81 170 GLU A N 1
ATOM 1428 C CA . GLU A 1 170 ? 11.024 23.335 28.219 1.00 87.81 170 GLU A CA 1
ATOM 1429 C C . GLU A 1 170 ? 11.727 22.709 27.004 1.00 87.81 170 GLU A C 1
ATOM 1431 O O . GLU A 1 170 ? 11.447 23.065 25.856 1.00 87.81 170 GLU A O 1
ATOM 1436 N N . ALA A 1 171 ? 12.616 21.736 27.226 1.00 86.06 171 ALA A N 1
ATOM 1437 C CA . ALA A 1 171 ? 13.273 21.009 26.146 1.00 86.06 171 ALA A CA 1
ATOM 1438 C C . ALA A 1 171 ? 12.257 20.282 25.252 1.00 86.06 171 ALA A C 1
ATOM 1440 O O . ALA A 1 171 ? 12.371 20.334 24.025 1.00 86.06 171 ALA A O 1
ATOM 1441 N N . LEU A 1 172 ? 11.255 19.630 25.847 1.00 87.25 172 LEU A N 1
ATOM 1442 C CA . LEU A 1 172 ? 10.203 18.915 25.128 1.00 87.25 172 LEU A CA 1
ATOM 1443 C C . LEU A 1 172 ? 9.354 19.872 24.285 1.00 87.25 172 LEU A C 1
ATOM 1445 O O . LEU A 1 172 ? 9.097 19.592 23.115 1.00 87.25 172 LEU A O 1
ATOM 1449 N N . GLU A 1 173 ? 8.954 21.014 24.840 1.00 89.12 173 GLU A N 1
ATOM 1450 C CA . GLU A 1 173 ? 8.190 22.036 24.118 1.00 89.12 173 GLU A CA 1
ATOM 1451 C C . GLU A 1 173 ? 8.984 22.619 22.943 1.00 89.12 173 GLU A C 1
ATOM 1453 O O . GLU A 1 173 ? 8.454 22.715 21.831 1.00 89.12 173 GLU A O 1
ATOM 1458 N N . ARG A 1 174 ? 10.273 22.932 23.143 1.00 84.81 174 ARG A N 1
ATOM 1459 C CA . ARG A 1 174 ? 11.170 23.368 22.059 1.00 84.81 174 ARG A CA 1
ATOM 1460 C C . ARG A 1 174 ? 11.285 22.318 20.965 1.00 84.81 174 ARG A C 1
ATOM 1462 O O . ARG A 1 174 ? 11.185 22.656 19.788 1.00 84.81 174 ARG A O 1
ATOM 1469 N N . TYR A 1 175 ? 11.462 21.057 21.344 1.00 83.81 175 TYR A N 1
ATOM 1470 C CA . TYR A 1 175 ? 11.557 19.954 20.397 1.00 83.81 175 TYR A CA 1
ATOM 1471 C C . TYR A 1 175 ? 10.267 19.780 19.585 1.00 83.81 175 TYR A C 1
ATOM 1473 O O . TYR A 1 175 ? 10.318 19.700 18.359 1.00 83.81 175 TYR A O 1
ATOM 1481 N N . ILE A 1 176 ? 9.100 19.798 20.237 1.00 85.25 176 ILE A N 1
ATOM 1482 C CA . ILE A 1 176 ? 7.799 19.723 19.555 1.00 85.25 176 ILE A CA 1
ATOM 1483 C C . ILE A 1 176 ? 7.615 20.910 18.601 1.00 85.25 176 ILE A C 1
ATOM 1485 O O . ILE A 1 176 ? 7.164 20.721 17.471 1.00 85.25 176 ILE A O 1
ATOM 1489 N N . SER A 1 177 ? 7.975 22.124 19.028 1.00 85.50 177 SER A N 1
ATOM 1490 C CA . SER A 1 177 ? 7.916 23.325 18.185 1.00 85.50 177 SER A CA 1
ATOM 1491 C C . SER A 1 177 ? 8.824 23.200 16.957 1.00 85.50 177 SER A C 1
ATOM 1493 O O . SER A 1 177 ? 8.375 23.431 15.837 1.00 85.50 177 SER A O 1
ATOM 1495 N N . PHE A 1 178 ? 10.063 22.737 17.142 1.00 83.06 178 PHE A N 1
ATOM 1496 C CA . PHE A 1 178 ? 11.005 22.464 16.055 1.00 83.06 178 PHE A CA 1
ATOM 1497 C C . PHE A 1 178 ? 10.449 21.448 15.049 1.00 83.06 178 PHE A C 1
ATOM 1499 O O . PHE A 1 178 ? 10.459 21.703 13.844 1.00 83.06 178 PHE A O 1
ATOM 1506 N N . VAL A 1 179 ? 9.916 20.321 15.533 1.00 81.38 179 VAL A N 1
ATOM 1507 C CA . VAL A 1 179 ? 9.295 19.294 14.682 1.00 81.38 179 VAL A CA 1
ATOM 1508 C C . VAL A 1 179 ? 8.123 19.876 13.892 1.00 81.38 179 VAL A C 1
ATOM 1510 O O . VAL A 1 179 ? 8.024 19.630 12.693 1.00 81.38 179 VAL A O 1
ATOM 1513 N N . ARG A 1 180 ? 7.264 20.683 14.526 1.00 81.00 180 ARG A N 1
ATOM 1514 C CA . ARG A 1 180 ? 6.132 21.345 13.858 1.00 81.00 180 ARG A CA 1
ATOM 1515 C C . ARG A 1 180 ? 6.576 22.332 12.784 1.00 81.00 180 ARG A C 1
ATOM 1517 O O . ARG A 1 180 ? 6.043 22.282 11.684 1.00 81.00 180 ARG A O 1
ATOM 1524 N N . GLN A 1 181 ? 7.562 23.179 13.074 1.00 82.88 181 GLN A N 1
ATOM 1525 C CA . GLN A 1 181 ? 8.090 24.142 12.102 1.00 82.88 181 GLN A CA 1
ATOM 1526 C C . GLN A 1 181 ? 8.714 23.442 10.894 1.00 82.88 181 GLN A C 1
ATOM 1528 O O . GLN A 1 181 ? 8.471 23.841 9.759 1.00 82.88 181 GLN A O 1
ATOM 1533 N N . ARG A 1 182 ? 9.483 22.366 11.115 1.00 78.12 182 ARG A N 1
ATOM 1534 C CA . ARG A 1 182 ? 10.025 21.562 10.010 1.00 78.12 182 ARG A CA 1
ATOM 1535 C C . ARG A 1 182 ? 8.928 20.889 9.202 1.00 78.12 182 ARG A C 1
ATOM 1537 O O . ARG A 1 182 ? 8.975 20.920 7.980 1.00 78.12 182 ARG A O 1
ATOM 1544 N N . ALA A 1 183 ? 7.937 20.319 9.877 1.00 75.94 183 ALA A N 1
ATOM 1545 C CA . ALA A 1 183 ? 6.799 19.704 9.218 1.00 75.94 183 ALA A CA 1
ATOM 1546 C C . ALA A 1 183 ? 6.031 20.708 8.346 1.00 75.94 183 ALA A C 1
ATOM 1548 O O . ALA A 1 183 ? 5.696 20.387 7.211 1.00 75.94 183 ALA A O 1
ATOM 1549 N N . GLU A 1 184 ? 5.811 21.929 8.834 1.00 79.69 184 GLU A N 1
ATOM 1550 C CA . GLU A 1 184 ? 5.191 23.011 8.065 1.00 79.69 184 GLU A CA 1
ATOM 1551 C C . GLU A 1 184 ? 6.051 23.437 6.868 1.00 79.69 184 GLU A C 1
ATOM 1553 O O . GLU A 1 184 ? 5.534 23.538 5.755 1.00 79.69 184 GLU A O 1
ATOM 1558 N N . ALA A 1 185 ? 7.362 23.614 7.064 1.00 78.81 185 ALA A N 1
ATOM 1559 C CA . ALA A 1 185 ? 8.299 23.949 5.989 1.00 78.81 185 ALA A CA 1
ATOM 1560 C C . ALA A 1 185 ? 8.332 22.886 4.877 1.00 78.81 185 ALA A C 1
ATOM 1562 O O . ALA A 1 185 ? 8.542 23.213 3.711 1.00 78.81 185 ALA A O 1
ATOM 1563 N N . GLU A 1 186 ? 8.087 21.625 5.227 1.00 71.69 186 GLU A N 1
ATOM 1564 C CA . GLU A 1 186 ? 8.003 20.499 4.293 1.00 71.69 186 GLU A CA 1
ATOM 1565 C C . GLU A 1 186 ? 6.570 20.220 3.801 1.00 71.69 186 GLU A C 1
ATOM 1567 O O . GLU A 1 186 ? 6.326 19.258 3.072 1.00 71.69 186 GLU A O 1
ATOM 1572 N N . GLY A 1 187 ? 5.598 21.059 4.175 1.00 76.06 187 GLY A N 1
ATOM 1573 C CA . GLY A 1 187 ? 4.206 20.948 3.735 1.00 76.06 187 GLY A CA 1
ATOM 1574 C C . GLY A 1 187 ? 3.445 19.748 4.313 1.00 76.06 187 GLY A C 1
ATOM 1575 O O . GLY A 1 187 ? 2.393 19.375 3.781 1.00 76.06 187 GLY A O 1
ATOM 1576 N N . LEU A 1 188 ? 3.948 19.135 5.389 1.00 74.56 188 LEU A N 1
ATOM 1577 C CA . LEU A 1 188 ? 3.270 18.055 6.101 1.00 74.56 188 LEU A CA 1
ATOM 1578 C C . LEU A 1 188 ? 2.024 18.596 6.805 1.00 74.56 188 LEU A C 1
ATOM 1580 O O . LEU A 1 188 ? 2.027 19.678 7.392 1.00 74.56 188 LEU A O 1
ATOM 1584 N N . ARG A 1 189 ? 0.945 17.818 6.779 1.00 72.69 189 ARG A N 1
ATOM 1585 C CA . ARG A 1 189 ? -0.331 18.181 7.400 1.00 72.69 189 ARG A CA 1
ATOM 1586 C C . ARG A 1 189 ? -0.659 17.219 8.524 1.00 72.69 189 ARG A C 1
ATOM 1588 O O . ARG A 1 189 ? -0.373 16.027 8.429 1.00 72.69 189 ARG A O 1
ATOM 1595 N N . GLU A 1 190 ? -1.271 17.742 9.583 1.00 72.88 190 GLU A N 1
ATOM 1596 C CA . GLU A 1 190 ? -1.855 16.909 10.629 1.00 72.88 190 GLU A CA 1
ATOM 1597 C C . GLU A 1 190 ? -3.039 16.130 10.052 1.00 72.88 190 GLU A C 1
ATOM 1599 O O . GLU A 1 190 ? -4.036 16.701 9.606 1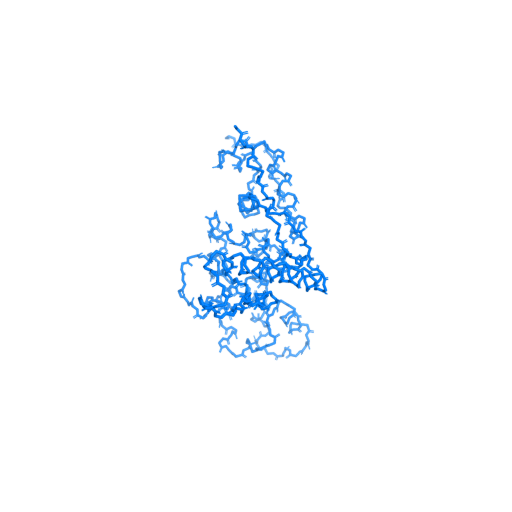.00 72.88 190 GLU A O 1
ATOM 1604 N N . GLU A 1 191 ? -2.941 14.807 10.085 1.00 69.56 191 GLU A N 1
ATOM 1605 C CA . GLU A 1 191 ? -4.000 13.913 9.651 1.00 69.56 191 GLU A CA 1
ATOM 1606 C C . GLU A 1 191 ? -4.520 13.074 10.812 1.00 69.56 191 GLU A C 1
ATOM 1608 O O . GLU A 1 191 ? -3.775 12.585 11.667 1.00 69.56 191 GLU A O 1
ATOM 1613 N N . ALA A 1 192 ? -5.839 12.881 10.826 1.00 73.19 192 ALA A N 1
ATOM 1614 C CA . ALA A 1 192 ? -6.467 11.964 11.757 1.00 73.19 192 ALA A CA 1
ATOM 1615 C C . ALA A 1 192 ? -6.007 10.531 11.471 1.00 73.19 192 ALA A C 1
ATOM 1617 O O . ALA A 1 192 ? -5.988 10.084 10.321 1.00 73.19 192 ALA A O 1
ATOM 1618 N N . ARG A 1 193 ? -5.702 9.782 12.536 1.00 74.69 193 ARG A N 1
ATOM 1619 C CA . ARG A 1 193 ? -5.505 8.336 12.434 1.00 74.69 193 ARG A CA 1
ATOM 1620 C C . ARG A 1 193 ? -6.717 7.688 11.751 1.00 74.69 193 ARG A C 1
ATOM 1622 O O . ARG A 1 193 ? -7.859 8.054 12.024 1.00 74.69 193 ARG A O 1
ATOM 1629 N N . ARG A 1 194 ? -6.448 6.703 10.890 1.00 80.50 194 ARG A N 1
ATOM 1630 C CA . ARG A 1 194 ? -7.448 5.929 10.140 1.00 80.50 194 ARG A CA 1
ATOM 1631 C C . ARG A 1 194 ? -7.591 4.531 10.766 1.00 80.50 194 ARG A C 1
ATOM 1633 O O . ARG A 1 194 ? -6.917 3.614 10.305 1.00 80.50 194 ARG A O 1
ATOM 1640 N N . PRO A 1 195 ? -8.379 4.360 11.846 1.00 76.62 195 PRO A N 1
ATOM 1641 C CA . PRO A 1 195 ? -8.396 3.117 12.626 1.00 76.62 195 PRO A CA 1
ATOM 1642 C C . PRO A 1 195 ? -8.851 1.886 11.828 1.00 76.62 195 PRO A C 1
ATOM 1644 O O . PRO A 1 195 ? -8.371 0.799 12.117 1.00 76.62 195 PRO A O 1
ATOM 1647 N N . ASN A 1 196 ? -9.674 2.066 10.787 1.00 86.19 196 ASN A N 1
ATOM 1648 C CA . ASN A 1 196 ? -10.253 0.966 10.002 1.00 86.19 196 ASN A CA 1
ATOM 1649 C C . ASN A 1 196 ? -9.676 0.881 8.578 1.00 86.19 196 ASN A C 1
ATOM 1651 O O . ASN A 1 196 ? -10.299 0.322 7.681 1.00 86.19 196 ASN A O 1
ATOM 1655 N N . LEU A 1 197 ? -8.506 1.487 8.328 1.00 89.06 197 LEU A N 1
ATOM 1656 C CA . LEU A 1 197 ? -7.928 1.524 6.981 1.00 89.06 197 LEU A CA 1
ATOM 1657 C C . LEU A 1 197 ? -7.689 0.117 6.420 1.00 89.06 197 LEU A C 1
ATOM 1659 O O . LEU A 1 197 ? -8.081 -0.135 5.287 1.00 89.06 197 LEU A O 1
ATOM 1663 N N . GLY A 1 198 ? -7.091 -0.781 7.210 1.00 88.56 198 GLY A N 1
ATOM 1664 C CA . GLY A 1 198 ? -6.810 -2.155 6.780 1.00 88.56 198 GLY A CA 1
ATOM 1665 C C . GLY A 1 198 ? -8.084 -2.924 6.422 1.00 88.56 198 GLY A C 1
ATOM 1666 O O . GLY A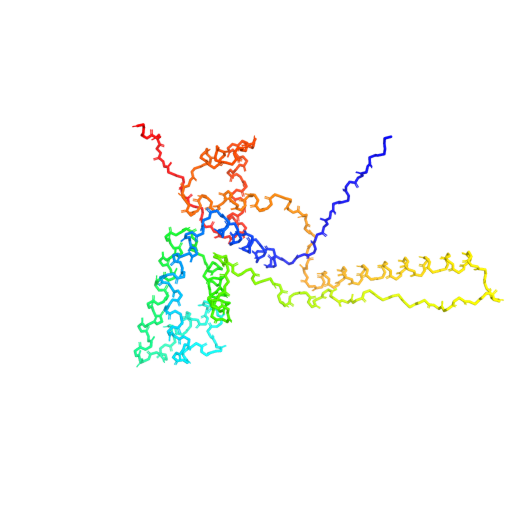 1 198 ? -8.186 -3.489 5.340 1.00 88.56 198 GLY A O 1
ATOM 1667 N N . GLU A 1 199 ? -9.110 -2.841 7.270 1.00 92.38 199 GLU A N 1
ATOM 1668 C CA . GLU A 1 199 ? -10.420 -3.447 7.008 1.00 92.38 199 GLU A CA 1
ATOM 1669 C C . GLU A 1 199 ? -11.052 -2.909 5.712 1.00 92.38 199 GLU A C 1
ATOM 1671 O O . GLU A 1 199 ? -11.450 -3.674 4.832 1.00 92.38 199 GLU A O 1
ATOM 1676 N N . HIS A 1 200 ? -11.085 -1.585 5.537 1.00 94.69 200 HIS A N 1
ATOM 1677 C CA . HIS A 1 200 ? -11.624 -0.982 4.319 1.00 94.69 200 HIS A CA 1
ATOM 1678 C C . HIS A 1 200 ? -10.800 -1.352 3.067 1.00 94.69 200 HIS A C 1
ATOM 1680 O O . HIS A 1 200 ? -11.364 -1.445 1.972 1.00 94.69 200 HIS A O 1
ATOM 1686 N N . MET A 1 201 ? -9.488 -1.586 3.207 1.00 95.50 201 MET A N 1
ATOM 1687 C CA . MET A 1 201 ? -8.637 -2.088 2.121 1.00 95.50 201 MET A CA 1
ATOM 1688 C C . MET A 1 201 ? -8.996 -3.512 1.732 1.00 95.50 201 MET A C 1
ATOM 1690 O O . MET A 1 201 ? -9.139 -3.778 0.540 1.00 95.50 201 MET A O 1
ATOM 1694 N N . VAL A 1 202 ? -9.238 -4.398 2.700 1.00 95.50 202 VAL A N 1
ATOM 1695 C CA . VAL A 1 202 ? -9.743 -5.752 2.428 1.00 95.50 202 VAL A CA 1
ATOM 1696 C C . VAL A 1 202 ? -11.039 -5.682 1.624 1.00 95.50 202 VAL A C 1
ATOM 1698 O O . VAL A 1 202 ? -11.177 -6.364 0.607 1.00 95.50 202 VAL A O 1
ATOM 1701 N N . TRP A 1 203 ? -11.968 -4.794 1.995 1.00 95.31 203 TRP A N 1
ATOM 1702 C CA . TRP A 1 203 ? -13.205 -4.612 1.230 1.00 95.31 203 TRP A CA 1
ATOM 1703 C C . TRP A 1 203 ? -12.909 -4.197 -0.212 1.00 95.31 203 TRP A C 1
ATOM 1705 O O . TRP A 1 203 ? -13.517 -4.725 -1.145 1.00 95.31 203 TRP A O 1
ATOM 1715 N N . LEU A 1 204 ? -12.010 -3.232 -0.415 1.00 96.50 204 LEU A N 1
ATOM 1716 C CA . LEU A 1 204 ? -11.631 -2.761 -1.746 1.00 96.50 204 LEU A CA 1
ATOM 1717 C C . LEU A 1 204 ? -10.967 -3.871 -2.575 1.00 96.50 204 LEU A C 1
ATOM 1719 O O . LEU A 1 204 ? -11.326 -4.049 -3.738 1.00 96.50 204 LEU A O 1
ATOM 1723 N N . VAL A 1 205 ? -10.063 -4.650 -1.982 1.00 96.94 205 VAL A N 1
ATOM 1724 C CA . VAL A 1 205 ? -9.359 -5.761 -2.638 1.00 96.94 205 VAL A CA 1
ATOM 1725 C C . VAL A 1 205 ? -10.327 -6.857 -3.072 1.00 96.94 205 VAL A C 1
ATOM 1727 O O . VAL A 1 205 ? -10.292 -7.260 -4.235 1.00 96.94 205 VAL A O 1
ATOM 1730 N N . LEU A 1 206 ? -11.254 -7.281 -2.206 1.00 95.56 206 LEU A N 1
ATOM 1731 C CA . LEU A 1 206 ? -12.283 -8.268 -2.562 1.00 95.56 206 LEU A CA 1
ATOM 1732 C C . LEU A 1 206 ? -13.140 -7.788 -3.740 1.00 95.56 206 LEU A C 1
ATOM 1734 O O . LEU A 1 206 ? -13.488 -8.560 -4.638 1.00 95.56 206 LEU A O 1
ATOM 1738 N N . ARG A 1 207 ? -13.442 -6.488 -3.794 1.00 95.00 207 ARG A N 1
ATOM 1739 C CA . ARG A 1 207 ? -14.146 -5.911 -4.938 1.00 95.00 207 ARG A CA 1
ATOM 1740 C C . ARG A 1 207 ? -13.299 -5.919 -6.206 1.00 95.00 207 ARG A C 1
ATOM 1742 O O . ARG A 1 207 ? -13.809 -6.338 -7.239 1.00 95.00 207 ARG A O 1
ATOM 1749 N N . GLN A 1 208 ? -12.052 -5.459 -6.159 1.00 95.69 208 GLN A N 1
ATOM 1750 C CA . GLN A 1 208 ? -11.205 -5.360 -7.352 1.00 95.69 208 GLN A CA 1
ATOM 1751 C C . GLN A 1 208 ? -10.809 -6.743 -7.878 1.00 95.69 208 GLN A C 1
ATOM 1753 O O . GLN A 1 208 ? -11.124 -7.098 -9.019 1.00 95.69 208 GLN A O 1
ATOM 1758 N N . CYS A 1 209 ? -10.211 -7.564 -7.020 1.00 95.94 209 CYS A N 1
ATOM 1759 C CA . CYS A 1 209 ? -9.581 -8.817 -7.413 1.00 95.94 209 CYS A CA 1
ATOM 1760 C C . CYS A 1 209 ? -10.619 -9.933 -7.599 1.00 95.94 209 CYS A C 1
ATOM 1762 O O . CYS A 1 209 ? -10.657 -10.572 -8.653 1.00 95.94 209 CYS A O 1
ATOM 1764 N N . LYS A 1 210 ? -11.544 -10.110 -6.643 1.00 93.56 210 LYS A N 1
ATOM 1765 C CA . LYS A 1 210 ? -12.569 -11.173 -6.707 1.00 93.56 210 LYS A CA 1
ATOM 1766 C C . LYS A 1 210 ? -13.853 -10.753 -7.433 1.00 93.56 210 LYS A C 1
ATOM 1768 O O . LYS A 1 210 ? -14.638 -11.610 -7.832 1.00 93.56 210 LYS A O 1
ATOM 1773 N N . GLY A 1 211 ? -14.087 -9.454 -7.638 1.00 93.94 211 GLY A N 1
ATOM 1774 C CA . GLY A 1 211 ? -15.301 -8.961 -8.301 1.00 93.94 211 GLY A CA 1
ATOM 1775 C C . GLY A 1 211 ? -16.562 -9.052 -7.448 1.00 93.94 211 GLY A C 1
ATOM 1776 O O . GLY A 1 211 ? -17.667 -9.052 -7.992 1.00 93.94 211 GLY A O 1
ATOM 1777 N N . TRP A 1 212 ? -16.412 -9.154 -6.128 1.00 93.44 212 TRP A N 1
ATOM 1778 C CA . TRP A 1 212 ? -17.539 -9.310 -5.219 1.00 93.44 212 TRP A CA 1
ATOM 1779 C C . TRP A 1 212 ? -18.363 -8.028 -5.092 1.00 93.44 212 TRP A C 1
ATOM 1781 O O . TRP A 1 212 ? -17.840 -6.910 -5.063 1.00 93.44 212 TRP A O 1
ATOM 1791 N N . GLY A 1 213 ? -19.682 -8.196 -4.996 1.00 90.81 213 GLY A N 1
ATOM 1792 C CA . GLY A 1 213 ? -20.603 -7.113 -4.665 1.00 90.81 213 GLY A CA 1
ATOM 1793 C C . GLY A 1 213 ? -20.608 -6.780 -3.169 1.00 90.81 213 GLY A C 1
ATOM 1794 O O . GLY A 1 213 ? -20.178 -7.573 -2.338 1.00 90.81 213 GLY A O 1
ATOM 1795 N N . TYR A 1 214 ? -21.177 -5.626 -2.805 1.00 90.69 214 TYR A N 1
ATOM 1796 C CA . TYR A 1 214 ? -21.218 -5.155 -1.409 1.00 90.69 214 TYR A CA 1
ATOM 1797 C C . TYR A 1 214 ? -21.883 -6.142 -0.439 1.00 90.69 214 TYR A C 1
ATOM 1799 O O . TYR A 1 214 ? -21.449 -6.259 0.699 1.00 90.69 214 TYR A O 1
ATOM 1807 N N . ALA A 1 215 ? -22.934 -6.843 -0.883 1.00 87.19 215 ALA A N 1
ATOM 1808 C CA . ALA A 1 215 ? -23.604 -7.859 -0.072 1.00 87.19 215 ALA A CA 1
ATOM 1809 C C . ALA A 1 215 ? -22.683 -9.055 0.205 1.00 87.19 215 ALA A C 1
ATOM 1811 O O . ALA A 1 215 ? -22.530 -9.432 1.354 1.00 87.19 215 ALA A O 1
ATOM 1812 N N . GLN A 1 216 ? -21.997 -9.570 -0.822 1.00 90.06 216 GLN A N 1
ATOM 1813 C CA . GLN A 1 216 ? -21.063 -10.690 -0.667 1.00 90.06 216 GLN A CA 1
ATOM 1814 C C . GLN A 1 216 ? -19.911 -10.341 0.280 1.00 90.06 216 GLN A C 1
ATOM 1816 O O . GLN A 1 216 ? -19.562 -11.150 1.125 1.00 90.06 216 GLN A O 1
ATOM 1821 N N . ILE A 1 217 ? -19.352 -9.130 0.170 1.00 90.94 217 ILE A N 1
ATOM 1822 C CA . ILE A 1 217 ? -18.272 -8.664 1.055 1.00 90.94 217 ILE A CA 1
ATOM 1823 C C . ILE A 1 217 ? -18.757 -8.573 2.501 1.00 90.94 217 ILE A C 1
ATOM 1825 O O . ILE A 1 217 ? -18.077 -9.049 3.404 1.00 90.94 217 ILE A O 1
ATOM 1829 N N . ARG A 1 218 ? -19.939 -7.985 2.715 1.00 90.19 218 ARG A N 1
ATOM 1830 C CA . ARG A 1 218 ? -20.537 -7.870 4.047 1.00 90.19 218 ARG A CA 1
ATOM 1831 C C . ARG A 1 218 ? -20.782 -9.239 4.669 1.00 90.19 218 ARG A C 1
ATOM 1833 O O . ARG A 1 218 ? -20.420 -9.440 5.818 1.00 90.19 218 ARG A O 1
ATOM 1840 N N . ASP A 1 219 ? -21.385 -10.148 3.910 1.00 88.69 219 ASP A N 1
ATOM 1841 C CA . ASP A 1 219 ? -21.757 -11.472 4.402 1.00 88.69 219 ASP A CA 1
ATOM 1842 C C . ASP A 1 219 ? -20.509 -12.347 4.639 1.00 88.69 219 ASP A C 1
ATOM 1844 O O . ASP A 1 219 ? -20.477 -13.117 5.590 1.00 88.69 219 ASP A O 1
ATOM 1848 N N . PHE A 1 220 ? -19.455 -12.199 3.824 1.00 87.44 220 PHE A N 1
ATOM 1849 C CA . PHE A 1 220 ? -18.185 -12.914 4.003 1.00 87.44 220 PHE A CA 1
ATOM 1850 C C . PHE A 1 220 ? -17.407 -12.464 5.246 1.00 87.44 220 PHE A C 1
ATOM 1852 O O . PHE A 1 220 ? -16.791 -13.292 5.909 1.00 87.44 220 PHE A O 1
ATOM 1859 N N . LEU A 1 221 ? -17.415 -11.164 5.547 1.00 87.31 221 LEU A N 1
ATOM 1860 C CA . LEU A 1 221 ? -16.674 -10.586 6.674 1.00 87.31 221 LEU A CA 1
ATOM 1861 C C . LEU A 1 221 ? -17.523 -10.427 7.945 1.00 87.31 221 LEU A C 1
ATOM 1863 O O . LEU A 1 221 ? -17.045 -9.836 8.906 1.00 87.31 221 LEU A O 1
ATOM 1867 N N . ASP A 1 222 ? -18.770 -10.911 7.930 1.00 87.75 222 ASP A N 1
ATOM 1868 C CA . ASP A 1 222 ? -19.743 -10.783 9.024 1.00 87.75 222 ASP A CA 1
ATOM 1869 C C . ASP A 1 222 ? -19.863 -9.342 9.563 1.00 87.75 222 ASP A C 1
ATOM 1871 O O . ASP A 1 222 ? -19.835 -9.072 10.763 1.00 87.75 222 ASP A O 1
ATOM 1875 N N . LEU A 1 223 ? -19.935 -8.367 8.648 1.00 86.81 223 LEU A N 1
ATOM 1876 C CA . LEU A 1 223 ? -19.912 -6.955 9.030 1.00 86.81 223 LEU A CA 1
ATOM 1877 C C . LEU A 1 223 ? -21.274 -6.504 9.561 1.00 86.81 223 LEU A C 1
ATOM 1879 O O . LEU A 1 223 ? -22.284 -6.561 8.853 1.00 86.81 223 LEU A O 1
ATOM 1883 N N . GLU A 1 224 ? -21.271 -5.872 10.736 1.00 82.69 224 GLU A N 1
ATOM 1884 C CA . GLU A 1 224 ? -22.419 -5.093 11.225 1.00 82.69 224 GLU A CA 1
ATOM 1885 C C . GLU A 1 224 ? -22.702 -3.860 10.341 1.00 82.69 224 GLU A C 1
ATOM 1887 O O . GLU A 1 224 ? -23.811 -3.317 10.319 1.00 82.69 224 GLU A O 1
ATOM 1892 N N . ALA A 1 225 ? -21.699 -3.408 9.581 1.00 79.44 225 ALA A N 1
ATOM 1893 C CA . ALA A 1 225 ? -21.798 -2.258 8.696 1.00 79.44 225 ALA A CA 1
ATOM 1894 C C . ALA A 1 225 ? -22.811 -2.482 7.553 1.00 79.44 225 ALA A C 1
ATOM 1896 O O . ALA A 1 225 ? -22.805 -3.485 6.835 1.00 79.44 225 ALA A O 1
ATOM 1897 N N . GLY A 1 226 ? -23.674 -1.487 7.324 1.00 83.75 226 GLY A N 1
ATOM 1898 C CA . GLY A 1 226 ? -24.631 -1.512 6.217 1.00 83.75 226 GLY A CA 1
ATOM 1899 C C . GLY A 1 226 ? -23.955 -1.483 4.838 1.00 83.75 226 GLY A C 1
ATOM 1900 O O . GLY A 1 226 ? -22.850 -0.969 4.673 1.00 83.75 226 GLY A O 1
ATOM 1901 N N . ARG A 1 227 ? -24.660 -1.954 3.797 1.00 84.81 227 ARG A N 1
ATOM 1902 C CA . ARG A 1 227 ? -24.159 -1.957 2.401 1.00 84.81 227 ARG A CA 1
ATOM 1903 C C . ARG A 1 227 ? -23.661 -0.586 1.921 1.00 84.81 227 ARG A C 1
ATOM 1905 O O . ARG A 1 227 ? -22.722 -0.526 1.133 1.00 84.81 227 ARG A O 1
ATOM 1912 N N . SER A 1 228 ? -24.295 0.499 2.371 1.00 87.12 228 SER A N 1
ATOM 1913 C CA . SER A 1 228 ? -23.877 1.868 2.053 1.00 87.12 228 SER A CA 1
ATOM 1914 C C . SER A 1 228 ? -22.516 2.205 2.655 1.00 87.12 228 SER A C 1
ATOM 1916 O O . SER A 1 228 ? -21.697 2.781 1.958 1.00 87.12 228 SER A O 1
ATOM 1918 N N . ALA A 1 229 ? -22.232 1.779 3.888 1.00 88.50 229 ALA A N 1
ATOM 1919 C CA . ALA A 1 229 ? -20.948 2.036 4.534 1.00 88.50 229 ALA A CA 1
ATOM 1920 C C . ALA A 1 229 ? -19.792 1.353 3.787 1.00 88.50 229 ALA A C 1
ATOM 1922 O O . ALA A 1 229 ? -18.780 1.994 3.511 1.00 88.50 229 ALA A O 1
ATOM 1923 N N . VAL A 1 230 ? -19.975 0.090 3.375 1.00 89.00 230 VAL A N 1
ATOM 1924 C CA . VAL A 1 230 ? -18.984 -0.638 2.561 1.00 89.00 230 VAL A CA 1
ATOM 1925 C C . VAL A 1 230 ? -18.736 0.076 1.232 1.00 89.00 230 VAL A C 1
ATOM 1927 O O . VAL A 1 230 ? -17.588 0.277 0.834 1.00 89.00 230 VAL A O 1
ATOM 1930 N N . ARG A 1 231 ? -19.807 0.500 0.547 1.00 92.12 231 ARG A N 1
ATOM 1931 C CA . ARG A 1 231 ? -19.698 1.258 -0.705 1.00 92.12 231 ARG A CA 1
ATOM 1932 C C . ARG A 1 231 ? -18.942 2.568 -0.503 1.00 92.12 231 ARG A C 1
ATOM 1934 O O . ARG A 1 231 ? -17.992 2.823 -1.235 1.00 92.12 231 ARG A O 1
ATOM 1941 N N . ASP A 1 232 ? -19.368 3.381 0.456 1.00 92.00 232 ASP A N 1
ATOM 1942 C CA . ASP A 1 232 ? -18.846 4.732 0.655 1.00 92.00 232 ASP A CA 1
ATOM 1943 C C . ASP A 1 232 ? -17.359 4.684 1.056 1.00 92.00 232 ASP A C 1
ATOM 1945 O O . ASP A 1 232 ? -16.555 5.478 0.562 1.00 92.00 232 ASP A O 1
ATOM 1949 N N . ALA A 1 233 ? -16.960 3.694 1.866 1.00 92.00 233 ALA A N 1
ATOM 1950 C CA . ALA A 1 233 ? -15.560 3.439 2.205 1.00 92.00 233 ALA A CA 1
ATOM 1951 C C . ALA A 1 233 ? -14.718 3.065 0.973 1.00 92.00 233 ALA A C 1
ATOM 1953 O O . ALA A 1 233 ? -13.652 3.643 0.753 1.00 92.00 233 ALA A O 1
ATOM 1954 N N . GLN A 1 234 ? -15.203 2.144 0.135 1.00 94.06 234 GLN A N 1
ATOM 1955 C CA . GLN A 1 234 ? -14.505 1.752 -1.093 1.00 94.06 234 GLN A CA 1
ATOM 1956 C C . GLN A 1 234 ? -14.399 2.906 -2.096 1.00 94.06 234 GLN A C 1
ATOM 1958 O O . GLN A 1 234 ? -13.359 3.072 -2.724 1.00 94.06 234 GLN A O 1
ATOM 1963 N N . GLU A 1 235 ? -15.454 3.707 -2.260 1.00 94.00 235 GLU A N 1
ATOM 1964 C CA . GLU A 1 235 ? -15.449 4.881 -3.141 1.00 94.00 235 GLU A CA 1
ATOM 1965 C C . GLU A 1 235 ? -14.468 5.951 -2.663 1.00 94.00 235 GLU A C 1
ATOM 1967 O O . GLU A 1 235 ? -13.757 6.540 -3.480 1.00 94.00 235 GLU A O 1
ATOM 1972 N N . ALA A 1 236 ? -14.390 6.179 -1.350 1.00 92.62 236 ALA A N 1
ATOM 1973 C CA . ALA A 1 236 ? -13.421 7.098 -0.768 1.00 92.62 236 ALA A CA 1
ATOM 1974 C C . ALA A 1 236 ? -11.978 6.627 -1.007 1.00 92.62 236 ALA A C 1
ATOM 1976 O O . ALA A 1 236 ? -11.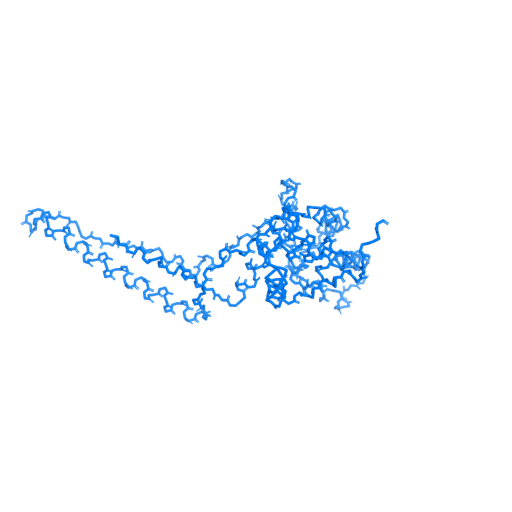156 7.414 -1.478 1.00 92.62 236 ALA A O 1
ATOM 1977 N N . LEU A 1 237 ? -11.679 5.349 -0.745 1.00 94.62 237 LEU A N 1
ATOM 1978 C CA . LEU A 1 237 ? -10.340 4.788 -0.950 1.00 94.62 237 LEU A CA 1
ATOM 1979 C C . LEU A 1 237 ? -9.939 4.744 -2.423 1.00 94.62 237 LEU A C 1
ATOM 1981 O O . LEU A 1 237 ? -8.823 5.119 -2.766 1.00 94.62 237 LEU A O 1
ATOM 1985 N N . ALA A 1 238 ? -10.849 4.344 -3.309 1.00 94.00 238 ALA A N 1
ATOM 1986 C CA . ALA A 1 238 ? -10.589 4.321 -4.742 1.00 94.00 238 ALA A CA 1
ATOM 1987 C C . ALA A 1 238 ? -10.281 5.719 -5.290 1.00 94.00 238 ALA A C 1
ATOM 1989 O O . ALA A 1 238 ? -9.335 5.888 -6.057 1.00 94.00 238 ALA A O 1
ATOM 1990 N N . ARG A 1 239 ? -11.021 6.740 -4.838 1.00 93.94 239 ARG A N 1
ATOM 1991 C CA . ARG A 1 239 ? -10.745 8.138 -5.188 1.00 93.94 239 ARG A CA 1
ATOM 1992 C C . ARG A 1 239 ? -9.377 8.592 -4.686 1.00 93.94 239 ARG A C 1
ATOM 1994 O O . ARG A 1 239 ? -8.667 9.260 -5.426 1.00 93.94 239 ARG A O 1
ATOM 2001 N N . GLU A 1 240 ? -9.015 8.235 -3.456 1.00 91.06 240 GLU A N 1
ATOM 2002 C CA . GLU A 1 240 ? -7.704 8.561 -2.881 1.00 91.06 240 GLU A CA 1
ATOM 2003 C C . GLU A 1 240 ? -6.556 7.908 -3.666 1.00 91.06 240 GLU A C 1
ATOM 2005 O O . GLU A 1 240 ? -5.542 8.547 -3.943 1.00 91.06 240 GLU A O 1
ATOM 2010 N N . LEU A 1 241 ? -6.738 6.653 -4.075 1.00 91.19 241 LEU A N 1
ATOM 2011 C CA . LEU A 1 241 ? -5.759 5.900 -4.854 1.00 91.19 241 LEU A CA 1
ATOM 2012 C C . LEU A 1 241 ? -5.701 6.323 -6.331 1.00 91.19 241 LEU A C 1
ATOM 2014 O O . LEU A 1 241 ? -4.715 6.022 -6.997 1.00 91.19 241 LEU A O 1
ATOM 2018 N N . GLY A 1 242 ? -6.726 7.010 -6.847 1.00 91.69 242 GLY A N 1
ATOM 2019 C CA . GLY A 1 242 ? -6.905 7.236 -8.288 1.00 91.69 242 GLY A CA 1
ATOM 2020 C C . GLY A 1 242 ? -7.357 5.981 -9.047 1.00 91.69 242 GLY A C 1
ATOM 2021 O O . GLY A 1 242 ? -7.347 5.947 -10.275 1.00 91.69 242 GLY A O 1
ATOM 2022 N N . LEU A 1 243 ? -7.769 4.937 -8.327 1.00 93.06 243 LEU A N 1
ATOM 2023 C CA . LEU A 1 243 ? -8.083 3.630 -8.882 1.00 93.06 243 LEU A CA 1
ATOM 2024 C C . LEU A 1 243 ? -9.543 3.567 -9.349 1.00 93.06 243 LEU A C 1
ATOM 2026 O O . LEU A 1 243 ? -10.470 3.850 -8.589 1.00 93.06 243 LEU A O 1
ATOM 2030 N N . ALA A 1 244 ? -9.775 3.133 -10.588 1.00 93.06 244 ALA A N 1
ATOM 2031 C CA . ALA A 1 244 ? -11.126 2.871 -11.069 1.00 93.06 244 ALA A CA 1
ATOM 2032 C C . ALA A 1 244 ? -11.720 1.645 -10.357 1.00 93.06 244 ALA A C 1
ATOM 2034 O O . ALA A 1 244 ? -11.123 0.568 -10.339 1.00 93.06 244 ALA A O 1
ATOM 2035 N N . LEU A 1 245 ? -12.915 1.791 -9.783 1.00 93.62 245 LEU A N 1
ATOM 2036 C CA . LEU A 1 245 ? -13.603 0.685 -9.122 1.00 93.62 245 LEU A CA 1
ATOM 2037 C C . LEU A 1 245 ? -14.146 -0.324 -10.133 1.00 93.62 245 LEU A C 1
ATOM 2039 O O . LEU A 1 245 ? -14.884 0.047 -11.050 1.00 93.62 245 LEU A O 1
ATOM 2043 N N . ARG A 1 246 ? -13.901 -1.613 -9.882 1.00 93.81 246 ARG A N 1
ATOM 2044 C CA . ARG A 1 246 ? -14.556 -2.700 -10.604 1.00 93.81 246 ARG A CA 1
ATOM 2045 C C . ARG A 1 246 ? -16.081 -2.553 -10.519 1.00 93.81 246 ARG A C 1
ATOM 2047 O O . ARG A 1 246 ? -16.629 -2.375 -9.415 1.00 93.81 246 ARG A O 1
ATOM 2054 N N . PRO A 1 247 ? -16.785 -2.612 -11.665 1.00 89.25 247 PRO A N 1
ATOM 2055 C CA . PRO A 1 247 ? -18.236 -2.620 -11.700 1.00 89.25 247 PRO A CA 1
ATOM 2056 C C . PRO A 1 247 ? -18.781 -3.793 -10.893 1.00 89.25 247 PRO A C 1
ATOM 2058 O O . PRO A 1 247 ? -18.262 -4.907 -10.967 1.00 89.25 247 PRO A O 1
ATOM 2061 N N . THR A 1 248 ? -19.854 -3.555 -10.144 1.00 80.62 248 THR A N 1
ATOM 2062 C CA . THR A 1 248 ? -20.583 -4.645 -9.502 1.00 80.62 248 THR A CA 1
ATOM 2063 C C . THR A 1 248 ? -21.274 -5.495 -10.572 1.00 80.62 248 THR A C 1
ATOM 2065 O O . THR A 1 248 ? -21.839 -4.936 -11.522 1.00 80.62 248 THR A O 1
ATOM 2068 N N . PRO A 1 249 ? -21.261 -6.835 -10.451 1.00 71.56 249 PRO A N 1
ATOM 2069 C CA . PRO A 1 249 ? -22.014 -7.694 -11.354 1.00 71.56 249 PRO A CA 1
ATOM 2070 C C . PRO A 1 249 ? -23.490 -7.274 -11.350 1.00 71.56 249 PRO A C 1
ATOM 2072 O O . PRO A 1 249 ? -24.140 -7.259 -10.304 1.00 71.56 249 PRO A O 1
ATOM 2075 N N . ARG A 1 250 ? -24.027 -6.888 -12.513 1.00 55.47 250 ARG A N 1
ATOM 2076 C CA . ARG A 1 250 ? -25.461 -6.610 -12.665 1.00 55.47 250 ARG A CA 1
ATOM 2077 C C . ARG A 1 250 ? -26.190 -7.937 -12.864 1.00 55.47 250 ARG A C 1
ATOM 2079 O O . ARG A 1 250 ? -26.057 -8.547 -13.919 1.00 55.47 250 ARG A O 1
ATOM 2086 N N . GLY A 1 251 ? -26.973 -8.366 -11.878 1.00 55.31 251 GLY A N 1
ATOM 2087 C CA . GLY A 1 251 ? -27.866 -9.517 -12.019 1.00 55.31 251 GLY A CA 1
ATOM 2088 C C . GLY A 1 251 ? -28.307 -10.113 -10.685 1.00 55.31 251 GLY A C 1
ATOM 2089 O O . GLY A 1 251 ? -27.563 -10.087 -9.709 1.00 55.31 251 GLY A O 1
ATOM 2090 N N . ARG A 1 252 ? -29.532 -10.649 -10.651 1.00 43.97 252 ARG A N 1
ATOM 2091 C CA . ARG A 1 252 ? -30.001 -11.542 -9.581 1.00 43.97 252 ARG A CA 1
ATOM 2092 C C . ARG A 1 252 ? -29.114 -12.801 -9.605 1.00 43.97 252 ARG A C 1
ATOM 2094 O O . ARG A 1 252 ? -28.824 -13.255 -10.716 1.00 43.97 252 ARG A O 1
ATOM 2101 N N . PRO A 1 253 ? -28.675 -13.355 -8.458 1.00 45.88 253 PRO A N 1
ATOM 2102 C CA . PRO A 1 253 ? -27.997 -14.648 -8.450 1.00 45.88 253 PRO A CA 1
ATOM 2103 C C . PRO A 1 253 ? -28.882 -15.643 -9.202 1.00 45.88 253 PRO A C 1
ATOM 2105 O O . PRO A 1 253 ? -30.085 -15.701 -8.943 1.00 45.88 253 PRO A O 1
ATOM 2108 N N . LYS A 1 254 ? -28.321 -16.347 -10.187 1.00 40.75 254 LYS A N 1
ATOM 2109 C CA . LYS A 1 254 ? -28.994 -17.531 -10.712 1.00 40.75 254 LYS A CA 1
ATOM 2110 C C . LYS A 1 254 ? -28.830 -18.598 -9.636 1.00 40.75 254 LYS A C 1
ATOM 2112 O O . LYS A 1 254 ? -27.697 -18.985 -9.361 1.00 40.75 254 LYS A O 1
ATOM 2117 N N . GLU A 1 255 ? -29.941 -18.929 -8.985 1.00 41.78 255 GLU A N 1
ATOM 2118 C CA . GLU A 1 255 ? -30.097 -20.179 -8.233 1.00 41.78 255 GLU A CA 1
ATOM 2119 C C . GLU A 1 255 ? -29.841 -21.381 -9.149 1.00 41.78 255 GLU A C 1
ATOM 2121 O O . GLU A 1 255 ? -30.177 -21.283 -10.358 1.00 41.78 255 GLU A O 1
#

Sequence (255 aa):
MTRTGFQKVLLLRSPDQRKTDTWTELFRAVSEVCPEVIEDLKARVFPLYRRLNWAGLGGADYDNLEGWAEAIRSDLLHTDCDGAILELYDKLMAWGKRWWLHHREAYEQAFWAFRAWEHAPEPEDDWPLLGRGDFFRVLNAAFRLEVSEWNPHLESESEFRLRVEAEYREALERYISFVRQRAEAEGLREEARRPNLGEHMVWLVLRQCKGWGYAQIRDFLDLEAGRSAVRDAQEALARELGLALRPTPRGRPKE